Protein AF-A0A1M6PQD7-F1 (afdb_monomer)

Radius of gyration: 26.16 Å; Cα contacts (8 Å, |Δi|>4): 372; chains: 1; bounding box: 40×89×52 Å

Nearest PDB structures (foldseek):
  1b20-assembly2_B  TM=8.772E-01  e=9.515E-10  Bacillus amyloliquefaciens
  1b21-assembly2_B  TM=8.631E-01  e=1.130E-09  Bacillus amyloliquefaciens
  1gou-assembly2_B  TM=8.339E-01  e=1.197E-09  Bacillus intermedius
  1brg-assembly3_C  TM=8.686E-01  e=1.896E-09  Bacillus amyloliquefaciens
  2c4b-assembly2_B  TM=8.550E-01  e=4.238E-09  Bacillus amyloliquefaciens

pLDDT: mean 80.53, std 20.72, range [29.92, 98.5]

Solvent-accessible surface area (backbone atoms only — not comparable to full-atom values): 15024 Å² total; per-residue (Å²): 117,77,46,71,20,37,26,74,40,58,39,77,86,78,41,33,34,33,29,37,38,97,89,44,68,29,42,36,44,53,80,22,41,52,57,48,71,63,83,79,48,64,71,40,47,32,41,35,59,41,70,44,84,50,100,91,44,38,32,46,59,32,36,40,53,63,99,52,60,66,52,82,73,80,77,76,80,78,85,79,93,78,78,92,76,90,75,84,75,81,81,77,70,80,81,60,58,64,60,53,52,51,52,52,51,51,50,55,53,52,51,49,60,52,49,71,71,65,70,63,76,75,75,60,83,80,75,78,83,85,83,73,94,65,75,77,84,78,74,44,44,62,68,60,40,51,50,44,30,48,78,66,75,47,79,62,90,52,49,34,32,67,65,57,50,42,54,50,45,26,70,74,67,74,44,86,78,85,72,86,75,45,24,47,46,87,74,72,67,30,43,49,22,72,43,79,42,82,62,86,84,58,86,58,81,96,74,75,32,26,30,31,53,21,60,69,52,80,63,24,54,64,38,29,31,39,40,33,41,76,91,55,45,36,28,37,18,70,66,62,76,75,52,75,45,78,61,85,133

Organism: NCBI:txid28122

Mean predicted aligned error: 18.39 Å

Sequence (249 aa):
MTTKASVIQWNSEKAYGFVSADGIRYFLHVSALGPISRSPHTGDSVIIYSVKKTEKGFRVEKGLLEGVPLIPQKKNLQSQKSVNIHSYRPKKSFRNFMFTLCMILAVIFGIKNIIDNIGVSFSSGFSKYTANTSKAQQYTSKDEVAKFICDHGYLPPNYVSKEEGKQLYESKTGKSFRKWNFNPLTTLGVMIGGDSFSNREGLLPQDYYQEADVDYFGENRGTKRLVYSSNCNIYYTSDHYKSFTRLSF

InterPro domains:
  IPR000026 Guanine-specific ribonuclease N1-like [PF00545] (150-247)
  IPR001887 Barnase [PR00117] (142-159)
  IPR001887 Barnase [PR00117] (206-225)
  IPR001887 Barnase [PR00117] (228-246)
  IPR012340 Nucleic acid-binding, OB-fold [G3DSA:2.40.50.140] (4-63)
  IPR016191 Ribonuclease/ribotoxin [SSF53933] (141-247)

Secondary structure (DSSP, 8-state):
--EEEEEEEEETTTTEEEEEETTEEEEEEGGGG-SBSS---TT-EEEEEEEEEETTEEEEEEEEETT-PBP----------------------GGGHHHHHHHHHHHHHHHHHHHHHHT-----TT-SSSS--S------SHHHHHHHHHHHSS--TTEE-HHHHHHHHHHHHSS------S-HHHHHS-EEEEEEE--TT--S-SS-EEEEE-S--TTS--S-EEEE-STT-EEEESSSSS--EE---

Foldseek 3Di:
DKFKWFFQFDDPQQQWGWTDGPNFIETEHNVQAAQWPDGDDGGWIKTADDWDQDPVGIYGNHIHTPPTDHDDDPPPPDDDDDDDDDDDDDDDDPVPPVVVVVVVVVVVVVVVVVCVPVVPPPPPPVPPPPPDPPPPPDAFAPVSQLVVCQVPVDGDPQEDEPVVLQVQQCVQPVDHDDDFQFDSCVRRVGWYWDQWDPCPVVQDPDDTWIKTQHDDDDGGSTQWMWIDDPNSFIWIDSHNPPHIDTDDD

Structure (mmCIF, N/CA/C/O backbone):
data_AF-A0A1M6PQD7-F1
#
_entry.id   AF-A0A1M6PQD7-F1
#
loop_
_atom_site.group_PDB
_atom_site.id
_atom_site.type_symbol
_atom_site.label_atom_id
_atom_site.label_alt_id
_atom_site.label_comp_id
_atom_site.label_asym_id
_atom_site.label_entity_id
_atom_site.label_seq_id
_atom_site.pdbx_PDB_ins_code
_atom_site.Cartn_x
_atom_site.Cartn_y
_atom_site.Cartn_z
_atom_site.occupancy
_atom_site.B_iso_or_equiv
_atom_site.auth_seq_id
_atom_site.auth_comp_id
_atom_site.auth_asym_id
_atom_site.auth_atom_id
_atom_site.pdbx_PDB_model_num
ATOM 1 N N . MET A 1 1 ? 7.355 35.360 2.611 1.00 61.16 1 MET A N 1
ATOM 2 C CA . MET A 1 1 ? 6.147 35.958 2.006 1.00 61.16 1 MET A CA 1
ATOM 3 C C . MET A 1 1 ? 5.081 34.883 1.977 1.00 61.16 1 MET A C 1
ATOM 5 O O . MET A 1 1 ? 5.408 33.759 1.619 1.00 61.16 1 MET A O 1
ATOM 9 N N . THR A 1 2 ? 3.870 35.194 2.429 1.00 81.75 2 THR A N 1
ATOM 10 C CA . THR A 1 2 ? 2.722 34.285 2.349 1.00 81.75 2 THR A CA 1
ATOM 11 C C . THR A 1 2 ? 1.982 34.512 1.046 1.00 81.75 2 THR A C 1
ATOM 13 O O . THR A 1 2 ? 1.564 35.635 0.780 1.00 81.75 2 THR A O 1
ATOM 16 N N . THR A 1 3 ? 1.808 33.456 0.261 1.00 91.12 3 THR A N 1
ATOM 17 C CA . THR A 1 3 ? 1.133 33.521 -1.040 1.00 91.12 3 THR A CA 1
ATOM 18 C C . THR A 1 3 ? -0.136 32.687 -0.985 1.00 91.12 3 THR A C 1
ATOM 20 O O . THR A 1 3 ? -0.093 31.527 -0.572 1.00 91.12 3 THR A O 1
ATOM 23 N N . LYS A 1 4 ? -1.267 33.263 -1.396 1.00 93.88 4 LYS A N 1
ATOM 24 C CA . LYS A 1 4 ? -2.531 32.535 -1.523 1.00 93.88 4 LYS A CA 1
ATOM 25 C C . LYS A 1 4 ? -2.599 31.899 -2.907 1.00 93.88 4 LYS A C 1
ATOM 27 O O . LYS A 1 4 ? -2.527 32.597 -3.910 1.00 93.88 4 LYS A O 1
ATOM 32 N N . ALA A 1 5 ? -2.716 30.579 -2.950 1.00 94.06 5 ALA A N 1
ATOM 33 C CA . ALA A 1 5 ? -2.744 29.793 -4.175 1.00 94.06 5 ALA A CA 1
ATOM 34 C C . ALA A 1 5 ? -4.020 28.953 -4.247 1.00 94.06 5 ALA A C 1
ATOM 36 O O . ALA A 1 5 ? -4.500 28.464 -3.228 1.00 94.06 5 ALA A O 1
ATOM 37 N N . SER A 1 6 ? -4.547 28.747 -5.450 1.00 94.50 6 SER A N 1
ATOM 38 C CA . SER A 1 6 ? -5.709 27.879 -5.675 1.00 94.50 6 SER A CA 1
ATOM 39 C C . SER A 1 6 ? -5.260 26.493 -6.124 1.00 94.50 6 SER A C 1
ATOM 41 O O . SER A 1 6 ? -4.364 26.377 -6.964 1.00 94.50 6 SER A O 1
ATOM 43 N N . VAL A 1 7 ? -5.872 25.433 -5.597 1.00 95.12 7 VAL A N 1
ATOM 44 C CA . VAL A 1 7 ? -5.645 24.056 -6.054 1.00 95.12 7 VAL A CA 1
ATOM 45 C C . VAL A 1 7 ? -6.224 23.901 -7.455 1.00 95.12 7 VAL A C 1
ATOM 47 O O . VAL A 1 7 ? -7.432 23.967 -7.648 1.00 95.12 7 VAL A O 1
ATOM 50 N N . ILE A 1 8 ? -5.357 23.678 -8.440 1.00 92.44 8 ILE A N 1
ATOM 51 C CA . ILE A 1 8 ? -5.753 23.511 -9.848 1.00 92.44 8 ILE A CA 1
ATOM 52 C C . ILE A 1 8 ? -5.925 22.040 -10.229 1.00 92.44 8 ILE A C 1
ATOM 54 O O . ILE A 1 8 ? -6.642 21.709 -11.166 1.00 92.44 8 ILE A O 1
ATOM 58 N N . GLN A 1 9 ? -5.250 21.145 -9.512 1.00 90.88 9 GLN A N 1
ATOM 59 C CA . GLN A 1 9 ? -5.316 19.711 -9.739 1.00 90.88 9 GLN A CA 1
ATOM 60 C C . GLN A 1 9 ? -4.967 19.005 -8.440 1.00 90.88 9 GLN A C 1
ATOM 62 O O . GLN A 1 9 ? -3.954 19.331 -7.821 1.00 90.88 9 GLN A O 1
ATOM 67 N N . TRP A 1 10 ? -5.748 17.999 -8.065 1.00 94.44 10 TRP A N 1
ATOM 68 C CA . TRP A 1 10 ? -5.446 17.153 -6.921 1.00 94.44 10 TRP A CA 1
ATOM 69 C C . TRP A 1 10 ? -5.575 15.677 -7.279 1.00 94.44 10 TRP A C 1
ATOM 71 O O . TRP A 1 10 ? -6.512 15.270 -7.961 1.00 94.44 10 TRP A O 1
ATOM 81 N N . ASN A 1 11 ? -4.620 14.874 -6.820 1.00 86.94 11 ASN A N 1
ATOM 82 C CA . ASN A 1 11 ? -4.684 13.424 -6.860 1.00 86.94 11 ASN A CA 1
ATOM 83 C C . ASN A 1 11 ? -4.813 12.910 -5.421 1.00 86.94 11 ASN A C 1
ATOM 85 O O . ASN A 1 11 ? -3.829 12.857 -4.677 1.00 86.94 11 ASN A O 1
ATOM 89 N N . SER A 1 12 ? -6.034 12.524 -5.043 1.00 82.50 12 SER A N 1
ATOM 90 C CA . SER A 1 12 ? -6.343 12.024 -3.699 1.00 82.50 12 SER A CA 1
ATOM 91 C C . SER A 1 12 ? -5.635 10.710 -3.375 1.00 82.50 12 SER A C 1
ATOM 93 O O . SER A 1 12 ? -5.258 10.502 -2.228 1.00 82.50 12 SER A O 1
ATOM 95 N N . GLU A 1 13 ? -5.384 9.858 -4.372 1.00 75.25 13 GLU A N 1
ATOM 96 C CA . GLU A 1 13 ? -4.707 8.568 -4.178 1.00 75.25 13 GLU A CA 1
ATOM 97 C C . GLU A 1 13 ? -3.222 8.740 -3.849 1.00 75.25 13 GLU A C 1
ATOM 99 O O . GLU A 1 13 ? -2.677 8.065 -2.980 1.00 75.25 13 GLU A O 1
ATOM 104 N N . LYS A 1 14 ? -2.551 9.670 -4.536 1.00 80.62 14 LYS A N 1
ATOM 105 C CA . LYS A 1 14 ? -1.121 9.953 -4.343 1.00 80.62 14 LYS A CA 1
ATOM 106 C C . LYS A 1 14 ? -0.862 11.077 -3.340 1.00 80.62 14 LYS A C 1
ATOM 108 O O . LYS A 1 14 ? 0.294 11.421 -3.099 1.00 80.62 14 LYS A O 1
ATOM 113 N N . ALA A 1 15 ? -1.925 11.650 -2.779 1.00 90.19 15 ALA A N 1
ATOM 114 C CA . ALA A 1 15 ? -1.901 12.729 -1.802 1.00 90.19 15 ALA A CA 1
ATOM 115 C C . ALA A 1 15 ? -1.020 13.924 -2.218 1.00 90.19 15 ALA A C 1
ATOM 117 O O . ALA A 1 15 ? -0.314 14.527 -1.402 1.00 90.19 15 ALA A O 1
ATOM 118 N N . TYR A 1 16 ? -1.049 14.262 -3.507 1.00 94.81 16 TYR A N 1
ATOM 119 C CA . TYR A 1 16 ? -0.395 15.449 -4.035 1.00 94.81 16 TYR A CA 1
ATOM 120 C C . TYR A 1 16 ? -1.223 16.083 -5.141 1.00 94.81 16 TYR A C 1
ATOM 122 O O . TYR A 1 16 ? -2.067 15.454 -5.775 1.00 94.81 16 TYR A O 1
ATOM 130 N N . GLY A 1 17 ? -0.911 17.333 -5.422 1.00 94.19 17 GLY A N 1
ATOM 131 C CA . GLY A 1 17 ? -1.505 18.091 -6.493 1.00 94.19 17 GLY A CA 1
ATOM 132 C C . GLY A 1 17 ? -0.642 19.273 -6.877 1.00 94.19 17 GLY A C 1
ATOM 133 O O . GLY A 1 17 ? 0.547 19.357 -6.554 1.00 94.19 17 GLY A O 1
ATOM 134 N N . PHE A 1 18 ? -1.274 20.197 -7.577 1.00 96.00 18 PHE A N 1
ATOM 135 C CA . PHE A 1 18 ? -0.672 21.447 -7.979 1.00 96.00 18 PHE A CA 1
ATOM 136 C C . PHE A 1 18 ? -1.556 22.596 -7.534 1.00 96.00 18 PHE A C 1
ATOM 138 O O . PHE A 1 18 ? -2.780 22.541 -7.663 1.00 96.00 18 PHE A O 1
ATOM 145 N N . VAL A 1 19 ? -0.907 23.638 -7.033 1.00 96.44 19 VAL A N 1
ATOM 146 C CA . VAL A 1 19 ? -1.542 24.916 -6.725 1.00 96.44 19 VAL A CA 1
ATOM 147 C C . VAL A 1 19 ? -0.955 25.995 -7.620 1.00 96.44 19 VAL A C 1
ATOM 149 O O . VAL A 1 19 ? 0.206 25.901 -8.021 1.00 96.44 19 VAL A O 1
ATOM 152 N N . SER A 1 20 ? -1.758 26.997 -7.954 1.00 94.06 20 SER A N 1
ATOM 153 C CA . SER A 1 20 ? -1.352 28.124 -8.788 1.00 94.06 20 SER A CA 1
ATOM 154 C C . SER A 1 20 ? -1.586 29.437 -8.055 1.00 94.06 20 SER A C 1
ATOM 156 O O . SER A 1 20 ? -2.661 29.639 -7.486 1.00 94.06 20 SER A O 1
ATOM 158 N N . ALA A 1 21 ? -0.593 30.319 -8.087 1.00 93.25 21 ALA A N 1
ATOM 159 C CA . ALA A 1 21 ? -0.698 31.710 -7.655 1.00 93.25 21 ALA A CA 1
ATOM 160 C C . ALA A 1 21 ? 0.076 32.581 -8.641 1.00 93.25 21 ALA A C 1
ATOM 162 O O . ALA A 1 21 ? 1.193 32.223 -9.011 1.00 93.25 21 ALA A O 1
ATOM 163 N N . ASP A 1 22 ? -0.527 33.680 -9.092 1.00 89.81 22 ASP A N 1
ATOM 164 C CA . ASP A 1 22 ? 0.104 34.655 -9.996 1.00 89.81 22 ASP A CA 1
ATOM 165 C C . ASP A 1 22 ? 0.715 34.021 -11.265 1.00 89.81 22 ASP A C 1
ATOM 167 O O . ASP A 1 22 ? 1.782 34.403 -11.737 1.00 89.81 22 ASP A O 1
ATOM 171 N N . GLY A 1 23 ? 0.059 32.983 -11.798 1.00 84.25 23 GLY A N 1
ATOM 172 C CA . GLY A 1 23 ? 0.528 32.222 -12.964 1.00 84.25 23 GLY A CA 1
ATOM 173 C C . GLY A 1 23 ? 1.669 31.233 -12.683 1.00 84.25 23 GLY A C 1
ATOM 174 O O . GLY A 1 23 ? 2.056 30.476 -13.574 1.00 84.25 23 GLY A O 1
ATOM 175 N N . ILE A 1 24 ? 2.189 31.179 -11.454 1.00 90.06 24 ILE A N 1
ATOM 176 C CA . ILE A 1 24 ? 3.230 30.237 -11.040 1.00 90.06 24 ILE A CA 1
ATOM 177 C C . ILE A 1 24 ? 2.589 28.962 -10.497 1.00 90.06 24 ILE A C 1
ATOM 179 O O . ILE A 1 24 ? 1.777 28.982 -9.570 1.00 90.06 24 ILE A O 1
ATOM 183 N N . ARG A 1 25 ? 3.011 27.822 -11.053 1.00 92.69 25 ARG A N 1
ATOM 184 C CA . ARG A 1 25 ? 2.586 26.487 -10.626 1.00 92.69 25 ARG A CA 1
ATOM 185 C C . ARG A 1 25 ? 3.529 25.932 -9.560 1.00 92.69 25 ARG A C 1
ATOM 187 O O . ARG A 1 25 ? 4.731 25.792 -9.789 1.00 92.69 25 ARG A O 1
ATOM 194 N N . TYR A 1 26 ? 2.961 25.521 -8.433 1.00 95.06 26 TYR A N 1
ATOM 195 C CA . TYR A 1 26 ? 3.672 24.887 -7.329 1.00 95.06 26 TYR A CA 1
ATOM 196 C C . TYR A 1 26 ? 3.213 23.443 -7.159 1.00 95.06 26 TYR A C 1
ATOM 198 O O . TYR A 1 26 ? 2.020 23.139 -7.191 1.00 95.06 26 TYR A O 1
ATOM 206 N N . PHE A 1 27 ? 4.164 22.544 -6.933 1.00 95.94 27 PHE A N 1
ATOM 207 C CA . PHE A 1 27 ? 3.878 21.186 -6.495 1.00 95.94 27 PHE A CA 1
ATOM 208 C C . PHE A 1 27 ? 3.519 21.186 -5.006 1.00 95.94 27 PHE A C 1
ATOM 210 O O . PHE A 1 27 ? 4.293 21.675 -4.179 1.00 95.94 27 PHE A O 1
ATOM 217 N N . LEU A 1 28 ? 2.381 20.591 -4.659 1.00 95.50 28 LEU A N 1
ATOM 218 C CA . LEU A 1 28 ? 1.890 20.490 -3.290 1.00 95.50 28 LEU A CA 1
ATOM 219 C C . LEU A 1 28 ? 1.684 19.023 -2.916 1.00 95.50 28 LEU A C 1
ATOM 221 O O . LEU A 1 28 ? 0.896 18.329 -3.543 1.00 95.50 28 LEU A O 1
ATOM 225 N N . HIS A 1 29 ? 2.355 18.557 -1.866 1.00 96.00 29 HIS A N 1
ATOM 226 C CA . HIS A 1 29 ? 2.071 17.262 -1.243 1.00 96.00 29 HIS A CA 1
ATOM 227 C C . HIS A 1 29 ? 1.289 17.486 0.054 1.00 96.00 29 HIS A C 1
ATOM 229 O O . HIS A 1 29 ? 1.550 18.464 0.754 1.00 96.00 29 HIS A O 1
ATOM 235 N N . VAL A 1 30 ? 0.383 16.572 0.415 1.00 90.88 30 VAL A N 1
ATOM 236 C CA . VAL A 1 30 ? -0.506 16.714 1.585 1.00 90.88 30 VAL A CA 1
ATOM 237 C C . VAL A 1 30 ? 0.264 16.967 2.883 1.00 90.88 30 VAL A C 1
ATOM 239 O O . VAL A 1 30 ? -0.176 17.722 3.739 1.00 90.88 30 VAL A O 1
ATOM 242 N N . SER A 1 31 ? 1.467 16.398 3.003 1.00 89.62 31 SER A N 1
ATOM 243 C CA . SER A 1 31 ? 2.321 16.555 4.186 1.00 89.62 31 SER A CA 1
ATOM 244 C C . SER A 1 31 ? 2.749 18.000 4.452 1.00 89.62 31 SER A C 1
ATOM 246 O O . SER A 1 31 ? 3.104 18.317 5.581 1.00 89.62 31 SER A O 1
ATOM 248 N N . ALA A 1 32 ? 2.733 18.869 3.436 1.00 91.50 32 ALA A N 1
ATOM 249 C CA . ALA A 1 32 ? 3.068 20.282 3.597 1.00 91.50 32 ALA A CA 1
ATOM 250 C C . ALA A 1 32 ? 1.970 21.069 4.335 1.00 91.50 32 ALA A C 1
ATOM 252 O O . ALA A 1 32 ? 2.238 22.164 4.817 1.00 91.50 32 ALA A O 1
ATOM 253 N N . LEU A 1 33 ? 0.752 20.522 4.429 1.00 89.62 33 LEU A N 1
ATOM 254 C CA . LEU A 1 33 ? -0.423 21.183 5.009 1.00 89.62 33 LEU A CA 1
ATOM 255 C C . LEU A 1 33 ? -0.659 20.827 6.486 1.00 89.62 33 LEU A C 1
ATOM 257 O O . LEU A 1 33 ? -1.588 21.334 7.108 1.00 89.62 33 LEU A O 1
ATOM 261 N N . GLY A 1 34 ? 0.170 19.947 7.054 1.00 84.44 34 GLY A N 1
ATOM 262 C CA . GLY A 1 34 ? -0.064 19.390 8.383 1.00 84.44 34 GLY A CA 1
ATOM 263 C C . GLY A 1 34 ? -1.214 18.368 8.409 1.00 84.44 34 GLY A C 1
ATOM 264 O O . GLY A 1 34 ? -1.628 17.861 7.365 1.00 84.44 34 GLY A O 1
ATOM 265 N N . PRO A 1 35 ? -1.704 17.997 9.605 1.00 82.62 35 PRO A N 1
ATOM 266 C CA . PRO A 1 35 ? -2.736 16.977 9.779 1.00 82.62 35 PRO A CA 1
ATOM 267 C C . PRO A 1 35 ? -4.123 17.557 9.475 1.00 82.62 35 PRO A C 1
ATOM 269 O O . PRO A 1 35 ? -4.903 17.817 10.376 1.00 82.62 35 PRO A O 1
ATOM 272 N N . ILE A 1 36 ? -4.431 17.818 8.214 1.00 84.56 36 ILE A N 1
ATOM 273 C CA . ILE A 1 36 ? -5.745 18.321 7.796 1.00 84.56 36 ILE A CA 1
ATOM 274 C C . ILE A 1 36 ? -6.825 17.230 7.898 1.00 84.56 36 ILE A C 1
ATOM 276 O O . ILE A 1 36 ? -6.568 16.063 7.614 1.00 84.56 36 ILE A O 1
ATOM 280 N N . SER A 1 37 ? -8.040 17.614 8.297 1.00 76.31 37 SER A N 1
ATOM 281 C CA . SER A 1 37 ? -9.197 16.712 8.475 1.00 76.31 37 SER A CA 1
ATOM 282 C C . SER A 1 37 ? -9.731 16.084 7.188 1.00 76.31 37 SER A C 1
ATOM 284 O O . SER A 1 37 ? -10.406 15.060 7.242 1.00 76.31 37 SER A O 1
ATOM 286 N N . ARG A 1 38 ? -9.419 16.667 6.028 1.00 87.38 38 ARG A N 1
ATOM 287 C CA . ARG A 1 38 ? -9.747 16.116 4.709 1.00 87.38 38 ARG A CA 1
ATOM 288 C C . ARG A 1 38 ? -8.650 16.412 3.700 1.00 87.38 38 ARG A C 1
ATOM 290 O O . ARG A 1 38 ? -7.869 17.343 3.882 1.00 87.38 38 ARG A O 1
ATOM 297 N N . SER A 1 39 ? -8.644 15.665 2.600 1.00 86.62 39 SER A N 1
ATOM 298 C CA . SER A 1 39 ? -7.775 15.967 1.461 1.00 86.62 39 SER A CA 1
ATOM 299 C C . SER A 1 39 ? -8.224 17.249 0.732 1.00 86.62 39 SER A C 1
ATOM 301 O O . SER A 1 39 ? -9.423 17.559 0.732 1.00 86.62 39 SER A O 1
ATOM 303 N N . PRO A 1 40 ? -7.290 17.994 0.111 1.00 93.44 40 PRO A N 1
ATOM 304 C CA . PRO A 1 40 ? -7.608 19.074 -0.818 1.00 93.44 40 PRO A CA 1
ATOM 305 C C . PRO A 1 40 ? -8.418 18.590 -2.026 1.00 93.44 40 PRO A C 1
ATOM 307 O O . PRO A 1 40 ? -8.299 17.441 -2.442 1.00 93.44 40 PRO A O 1
ATOM 310 N N . HIS A 1 41 ? -9.187 19.488 -2.626 1.00 90.50 41 HIS A N 1
ATOM 311 C CA . HIS A 1 41 ? -9.866 19.306 -3.905 1.00 90.50 41 HIS A CA 1
ATOM 312 C C . HIS A 1 41 ? -9.564 20.492 -4.820 1.00 90.50 41 HIS A C 1
ATOM 314 O O . HIS A 1 41 ? -9.160 21.561 -4.361 1.00 90.50 41 HIS A O 1
ATOM 320 N N . THR A 1 42 ? -9.749 20.309 -6.127 1.00 89.38 42 THR A N 1
ATOM 321 C CA . THR A 1 42 ? -9.642 21.411 -7.090 1.00 89.38 42 THR A CA 1
ATOM 322 C C . THR A 1 42 ? -10.585 22.549 -6.691 1.00 89.38 42 THR A C 1
ATOM 324 O O . THR A 1 42 ? -11.757 22.310 -6.415 1.00 89.38 42 THR A O 1
ATOM 327 N N . GLY A 1 43 ? -10.063 23.774 -6.648 1.00 87.50 43 GLY A N 1
ATOM 328 C CA . GLY A 1 43 ? -10.767 24.974 -6.190 1.00 87.50 43 GLY A CA 1
ATOM 329 C C . GLY A 1 43 ? -10.470 25.381 -4.743 1.00 87.50 43 GLY A C 1
ATOM 330 O O . GLY A 1 43 ? -10.704 26.535 -4.394 1.00 87.50 43 GLY A O 1
ATOM 331 N N . ASP A 1 44 ? -9.907 24.499 -3.909 1.00 92.00 44 ASP A N 1
ATOM 332 C CA . ASP A 1 44 ? -9.527 24.872 -2.541 1.00 92.00 44 ASP A CA 1
ATOM 333 C C . ASP A 1 44 ? -8.432 25.957 -2.532 1.00 92.00 44 ASP A C 1
ATOM 335 O O . ASP A 1 44 ? -7.545 25.988 -3.390 1.00 92.00 44 ASP A O 1
ATOM 339 N N . SER A 1 45 ? -8.453 26.819 -1.513 1.00 94.56 45 SER A N 1
ATOM 340 C CA . SER A 1 45 ? -7.419 27.834 -1.281 1.00 94.56 45 SER A CA 1
ATOM 341 C C . SER A 1 45 ? -6.347 27.337 -0.309 1.00 94.56 45 SER A C 1
ATOM 343 O O . SER A 1 45 ? -6.646 26.837 0.775 1.00 94.56 45 SER A O 1
ATOM 345 N N . VAL A 1 46 ? -5.080 27.510 -0.680 1.00 94.94 46 VAL A N 1
ATOM 346 C CA . VAL A 1 46 ? -3.906 27.152 0.122 1.00 94.94 46 VAL A CA 1
ATOM 347 C C . VAL A 1 46 ? -3.065 28.395 0.385 1.00 94.94 46 VAL A C 1
ATOM 349 O O . VAL A 1 46 ? -2.628 29.070 -0.545 1.00 94.94 46 VAL A O 1
ATOM 352 N N . ILE A 1 47 ? -2.779 28.667 1.655 1.00 94.31 47 ILE A N 1
ATOM 353 C CA . ILE A 1 47 ? -1.805 29.677 2.067 1.00 94.31 47 ILE A CA 1
ATOM 354 C C . ILE A 1 47 ? -0.430 29.024 2.120 1.00 94.31 47 ILE A C 1
ATOM 356 O O . ILE A 1 47 ? -0.177 28.149 2.943 1.00 94.31 47 ILE A O 1
ATOM 360 N N . ILE A 1 48 ? 0.467 29.435 1.231 1.00 93.88 48 ILE A N 1
ATOM 361 C CA . ILE A 1 48 ? 1.841 28.944 1.150 1.00 93.88 48 ILE A CA 1
ATOM 362 C C . ILE A 1 48 ? 2.716 29.779 2.086 1.00 93.88 48 ILE A C 1
ATOM 364 O O . ILE A 1 48 ? 2.794 30.996 1.934 1.00 93.88 48 ILE A O 1
ATOM 368 N N . TYR A 1 49 ? 3.404 29.128 3.026 1.00 91.44 49 TYR A N 1
ATOM 369 C CA . TYR A 1 49 ? 4.348 29.776 3.946 1.00 91.44 49 TYR A CA 1
ATOM 370 C C . TYR A 1 49 ? 5.793 29.683 3.462 1.00 91.44 49 TYR A C 1
ATOM 372 O O . TYR A 1 49 ? 6.561 30.632 3.616 1.00 91.44 49 TYR A O 1
ATOM 380 N N . SER A 1 50 ? 6.173 28.535 2.900 1.00 91.75 50 SER A N 1
ATOM 381 C CA . SER A 1 50 ? 7.519 28.315 2.378 1.00 91.75 50 SER A CA 1
ATOM 382 C C . SER A 1 50 ? 7.518 27.395 1.164 1.00 91.75 50 SER A C 1
ATOM 384 O O . SER A 1 50 ? 6.714 26.462 1.042 1.00 91.75 50 SER A O 1
ATOM 386 N N . VAL A 1 51 ? 8.458 27.668 0.261 1.00 93.69 51 VAL A N 1
ATOM 387 C CA . VAL A 1 51 ? 8.672 26.913 -0.971 1.00 93.69 51 VAL A CA 1
ATOM 388 C C . VAL A 1 51 ? 10.145 26.576 -1.132 1.00 93.69 51 VAL A C 1
ATOM 390 O O . VAL A 1 51 ? 11.020 27.361 -0.774 1.00 93.69 51 VAL A O 1
ATOM 393 N N . LYS A 1 52 ? 10.408 25.429 -1.748 1.00 92.50 52 LYS A N 1
ATOM 394 C CA . LYS A 1 52 ? 11.731 24.975 -2.156 1.00 92.50 52 LYS A CA 1
ATOM 395 C C . LYS A 1 52 ? 11.810 24.900 -3.672 1.00 92.50 52 LYS A C 1
ATOM 397 O O . LYS A 1 52 ? 10.930 24.329 -4.320 1.00 92.50 52 LYS A O 1
ATOM 402 N N . LYS A 1 53 ? 12.884 25.443 -4.244 1.00 91.62 53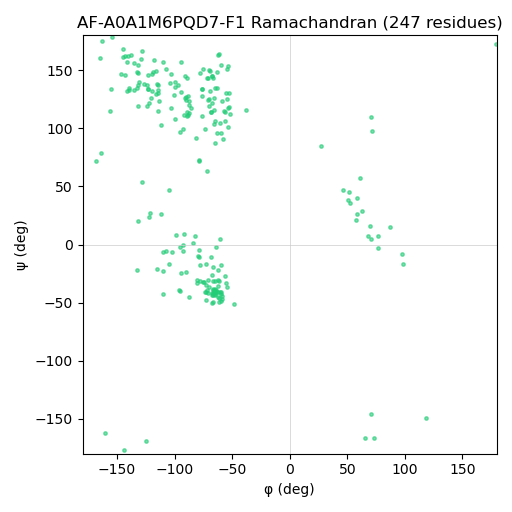 LYS A N 1
ATOM 403 C CA . LYS A 1 53 ? 13.189 25.287 -5.670 1.00 91.62 53 LYS A CA 1
ATOM 404 C C . LYS A 1 53 ? 13.745 23.884 -5.922 1.00 91.62 53 LYS A C 1
ATOM 406 O O . LYS A 1 53 ? 14.594 23.395 -5.182 1.00 91.62 53 LYS A O 1
ATOM 411 N N . THR A 1 54 ? 13.240 23.234 -6.957 1.00 87.12 54 THR A N 1
ATOM 412 C CA . THR A 1 54 ? 13.655 21.910 -7.431 1.00 87.12 54 THR A CA 1
ATOM 413 C C . THR A 1 54 ? 13.963 21.990 -8.923 1.00 87.12 54 THR A C 1
ATOM 415 O O . THR A 1 54 ? 13.570 22.950 -9.585 1.00 87.12 54 THR A O 1
ATOM 418 N N . GLU A 1 55 ? 14.608 20.964 -9.474 1.00 82.75 55 GLU A N 1
ATOM 419 C CA . GLU A 1 55 ? 14.877 20.861 -10.919 1.00 82.75 55 GLU A CA 1
ATOM 420 C C . GLU A 1 55 ? 13.599 20.939 -11.773 1.00 82.75 55 GLU A C 1
ATOM 422 O O . GLU A 1 55 ? 13.636 21.394 -12.909 1.00 82.75 55 GLU A O 1
ATOM 427 N N . LYS A 1 56 ? 12.449 20.538 -11.211 1.00 78.56 56 LYS A N 1
ATOM 42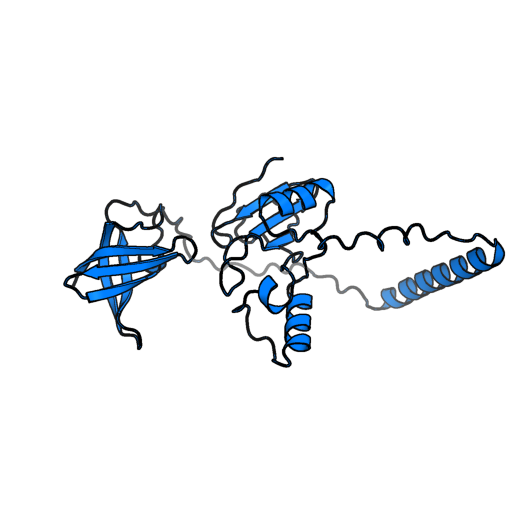8 C CA . LYS A 1 56 ? 11.144 20.499 -11.893 1.00 78.56 56 LYS A CA 1
ATOM 429 C C . LYS A 1 56 ? 10.247 21.709 -11.589 1.00 78.56 56 LYS A C 1
ATOM 431 O O . LYS A 1 56 ? 9.073 21.690 -11.946 1.00 78.56 56 LYS A O 1
ATOM 436 N N . GLY A 1 57 ? 10.762 22.731 -10.897 1.00 89.06 57 GLY A N 1
ATOM 437 C CA . GLY A 1 57 ? 10.006 23.923 -10.488 1.00 89.06 57 GLY A CA 1
ATOM 438 C C . GLY A 1 57 ? 9.933 24.098 -8.970 1.00 89.06 57 GLY A C 1
ATOM 439 O O . GLY A 1 57 ? 10.848 23.709 -8.244 1.00 89.06 57 GLY A O 1
ATOM 440 N N . PHE A 1 58 ? 8.853 24.691 -8.463 1.00 93.00 58 PHE A N 1
ATOM 441 C CA . PHE A 1 58 ? 8.710 25.017 -7.041 1.00 93.00 58 PHE A CA 1
ATOM 442 C C . PHE A 1 58 ? 7.862 23.984 -6.297 1.00 93.00 58 PHE A C 1
ATOM 444 O O . PHE A 1 58 ? 6.797 23.581 -6.762 1.00 93.00 58 PHE A O 1
ATOM 451 N N . ARG A 1 59 ? 8.317 23.578 -5.112 1.00 93.88 59 ARG A N 1
ATOM 452 C CA . ARG A 1 59 ? 7.606 22.674 -4.204 1.00 93.88 59 ARG A CA 1
ATOM 453 C C . ARG A 1 59 ? 7.222 23.410 -2.932 1.00 93.88 59 ARG A C 1
ATOM 455 O O . ARG A 1 59 ? 8.082 24.009 -2.299 1.00 93.88 59 ARG A O 1
ATOM 462 N N . VAL A 1 60 ? 5.962 23.313 -2.527 1.00 93.56 60 VAL A N 1
ATOM 463 C CA . VAL A 1 60 ? 5.508 23.809 -1.224 1.00 93.56 60 VAL A CA 1
ATOM 464 C C . VAL A 1 60 ? 6.087 22.921 -0.124 1.00 93.56 60 VAL A C 1
ATOM 466 O O . VAL A 1 60 ? 5.916 21.700 -0.151 1.00 93.56 60 VAL A O 1
ATOM 469 N N . GLU A 1 61 ? 6.783 23.532 0.832 1.00 91.19 61 GLU A N 1
ATOM 470 C CA . GLU A 1 61 ? 7.305 22.839 2.016 1.00 91.19 61 GLU A CA 1
ATOM 471 C C . GLU A 1 61 ? 6.353 22.962 3.200 1.00 91.19 61 GLU A C 1
ATOM 473 O O . GLU A 1 61 ? 6.138 21.985 3.917 1.00 91.19 61 GLU A O 1
ATOM 478 N N . LYS A 1 62 ? 5.750 24.142 3.373 1.00 92.12 62 LYS A N 1
ATOM 479 C CA . LYS A 1 62 ? 4.782 24.406 4.431 1.00 92.12 62 LYS A CA 1
ATOM 480 C C . LYS A 1 62 ? 3.659 25.292 3.910 1.00 92.12 62 LYS A C 1
ATOM 482 O O . LYS A 1 62 ? 3.913 26.333 3.302 1.00 92.12 62 LYS A O 1
ATOM 487 N N . GLY A 1 63 ? 2.424 24.898 4.182 1.00 92.12 63 GLY A N 1
ATOM 488 C CA . GLY A 1 63 ? 1.225 25.653 3.852 1.00 92.12 63 GLY A CA 1
ATOM 489 C C . GLY A 1 63 ? 0.061 25.325 4.781 1.00 92.12 63 GLY A C 1
ATOM 490 O O . GLY A 1 63 ? 0.184 24.487 5.672 1.00 92.12 63 GLY A O 1
ATOM 491 N N . LEU A 1 64 ? -1.061 26.000 4.571 1.00 92.19 64 LEU A N 1
ATOM 492 C CA . LEU A 1 64 ? -2.326 25.777 5.266 1.00 92.19 64 LEU A CA 1
ATOM 493 C C . LEU A 1 64 ? -3.451 25.718 4.238 1.00 92.19 64 LEU A C 1
ATOM 495 O O . LEU A 1 64 ? -3.515 26.564 3.351 1.00 92.19 64 LEU A O 1
ATOM 499 N N . LEU A 1 65 ? -4.338 24.738 4.375 1.00 92.12 65 LEU A N 1
ATOM 500 C CA . LEU A 1 65 ? -5.564 24.652 3.588 1.00 92.12 65 LEU A CA 1
ATOM 501 C C . LEU A 1 65 ? -6.651 25.489 4.274 1.00 92.12 65 LEU A C 1
ATOM 503 O O . LEU A 1 65 ? -7.002 25.212 5.421 1.00 92.12 65 LEU A O 1
ATOM 507 N N . GLU A 1 66 ? -7.157 26.526 3.610 1.00 89.88 66 GLU A N 1
ATOM 508 C CA . GLU A 1 66 ? -8.201 27.379 4.186 1.00 89.88 66 GLU A CA 1
ATOM 509 C C . GLU A 1 66 ? -9.516 26.612 4.365 1.00 89.88 66 GLU A C 1
ATOM 511 O O . GLU A 1 66 ? -9.887 25.770 3.549 1.00 89.88 66 GLU A O 1
ATOM 516 N N . GLY A 1 67 ? -10.233 26.910 5.452 1.00 78.94 67 GLY A N 1
ATOM 517 C CA . GLY A 1 67 ? -11.542 26.315 5.735 1.00 78.94 67 GLY A CA 1
ATOM 518 C C . GLY A 1 67 ? -11.505 24.834 6.127 1.00 78.94 67 GLY A C 1
ATOM 519 O O . GLY A 1 67 ? -12.563 24.236 6.316 1.00 78.94 67 GLY A O 1
ATOM 520 N N . VAL A 1 68 ? -10.317 24.235 6.276 1.00 83.56 68 VAL A N 1
ATOM 521 C CA . VAL A 1 68 ? -10.165 22.831 6.673 1.00 83.56 68 VAL A CA 1
ATOM 522 C C . VAL A 1 68 ? -9.499 22.735 8.044 1.00 83.56 68 VAL A C 1
ATOM 524 O O . VAL A 1 68 ? -8.330 23.103 8.182 1.00 83.56 68 VAL A O 1
ATOM 527 N N . PRO A 1 69 ? -10.202 22.226 9.074 1.00 76.31 69 PRO A N 1
ATOM 528 C CA . PRO A 1 69 ? -9.639 22.136 10.410 1.00 76.31 69 PRO A CA 1
ATOM 529 C C . PRO A 1 69 ? -8.494 21.124 10.457 1.00 76.31 69 PRO A C 1
ATOM 531 O O . PRO A 1 69 ? -8.529 20.082 9.789 1.00 76.31 69 PRO A O 1
ATOM 534 N N . LEU A 1 70 ? -7.491 21.432 11.279 1.00 78.62 70 LEU A N 1
ATOM 535 C CA . LEU A 1 70 ? -6.427 20.499 11.619 1.00 78.62 70 LEU A CA 1
ATOM 536 C C . LEU A 1 70 ? -6.952 19.478 12.634 1.00 78.62 70 LEU A C 1
ATOM 538 O O . LEU A 1 70 ? -7.581 19.837 13.628 1.00 78.62 70 LEU A O 1
ATOM 542 N N . ILE A 1 71 ? -6.661 18.205 12.397 1.00 74.75 71 ILE A N 1
ATOM 543 C CA . ILE A 1 71 ? -6.858 17.123 13.351 1.00 74.75 71 ILE A CA 1
ATOM 544 C C . ILE A 1 71 ? -5.903 17.373 14.529 1.00 74.75 71 ILE A C 1
ATOM 546 O O . ILE A 1 71 ? -4.692 17.517 14.310 1.00 74.75 71 ILE A O 1
ATOM 550 N N . PRO A 1 72 ? -6.406 17.410 15.776 1.00 65.19 72 PRO A N 1
ATOM 551 C CA . PRO A 1 72 ? -5.563 17.544 16.954 1.00 65.19 72 PRO A CA 1
ATOM 552 C C . PRO A 1 72 ? -4.543 16.404 16.994 1.00 65.19 72 PRO A C 1
ATOM 554 O O . PRO A 1 72 ? -4.902 15.236 17.148 1.00 65.19 72 PRO A O 1
ATOM 557 N N . GLN A 1 73 ? -3.254 16.723 16.872 1.00 53.94 73 GLN A N 1
ATOM 558 C CA . GLN A 1 73 ? -2.227 15.736 17.184 1.00 53.94 73 GLN A CA 1
ATOM 559 C C . GLN A 1 73 ? -2.233 15.529 18.696 1.00 53.94 73 GLN A C 1
ATOM 561 O O . GLN A 1 73 ? -1.989 16.476 19.449 1.00 53.94 73 GLN A O 1
ATOM 566 N N . LYS A 1 74 ? -2.496 14.299 19.155 1.00 46.41 74 LYS A N 1
ATOM 567 C CA . LYS A 1 74 ? -2.185 13.910 20.535 1.00 46.41 74 LYS A CA 1
ATOM 568 C C . LYS A 1 74 ? -0.694 14.174 20.739 1.00 46.41 74 LYS A C 1
ATOM 570 O O . LYS A 1 74 ? 0.145 13.469 20.182 1.00 46.41 74 LYS A O 1
ATOM 575 N N . LYS A 1 75 ? -0.362 15.225 21.494 1.00 38.19 75 LYS A N 1
ATOM 576 C CA . LYS A 1 75 ? 1.008 15.489 21.931 1.00 38.19 75 LYS A CA 1
ATOM 577 C C . LYS A 1 75 ? 1.437 14.291 22.773 1.00 38.19 75 LYS A C 1
ATOM 579 O O . LYS A 1 75 ? 1.006 14.166 23.914 1.00 38.19 75 LYS A O 1
ATOM 584 N N . ASN A 1 76 ? 2.273 13.415 22.226 1.00 36.59 76 ASN A N 1
ATOM 585 C CA . ASN A 1 76 ? 3.104 12.575 23.076 1.00 36.59 76 ASN A CA 1
ATOM 586 C C . ASN A 1 76 ? 4.065 13.526 23.791 1.00 36.59 76 ASN A C 1
ATOM 588 O O . ASN A 1 76 ? 4.986 14.063 23.174 1.00 36.59 76 ASN A O 1
ATOM 592 N N . LEU A 1 77 ? 3.791 13.796 25.070 1.00 37.56 77 LEU A N 1
ATOM 593 C CA . LEU A 1 77 ? 4.757 14.410 25.970 1.00 37.56 77 LEU A CA 1
ATOM 594 C C . LEU A 1 77 ? 6.030 13.559 25.911 1.00 37.56 77 LEU A C 1
ATOM 596 O O . LEU A 1 77 ? 6.013 12.366 26.206 1.00 37.56 77 LEU A O 1
ATOM 600 N N . GLN A 1 78 ? 7.125 14.163 25.463 1.00 42.53 78 GLN A N 1
ATOM 601 C CA . GLN A 1 78 ? 8.420 13.505 25.424 1.00 42.53 78 GLN A CA 1
ATOM 602 C C . GLN A 1 78 ? 8.949 13.228 26.835 1.00 42.53 78 GLN A C 1
ATOM 604 O O . GLN A 1 78 ? 8.870 14.073 27.718 1.00 42.53 78 GLN A O 1
ATOM 609 N N . SER A 1 79 ? 9.647 12.094 26.934 1.00 36.88 79 SER A N 1
ATOM 610 C CA . SER A 1 79 ? 10.784 11.845 27.823 1.00 36.88 79 SER A CA 1
ATOM 611 C C . SER A 1 79 ? 10.507 11.712 29.322 1.00 36.88 79 SER A C 1
ATOM 613 O O . SER A 1 79 ? 10.655 12.670 30.074 1.00 36.88 79 SER A O 1
ATOM 615 N N . GLN A 1 80 ? 10.415 10.459 29.775 1.00 36.38 80 GLN A N 1
ATOM 616 C CA . GLN A 1 80 ? 11.306 9.997 30.842 1.00 36.38 80 GLN A CA 1
ATOM 617 C C . GLN A 1 80 ? 11.929 8.650 30.460 1.00 36.38 80 GLN A C 1
ATOM 619 O O . GLN A 1 80 ? 11.245 7.661 30.214 1.00 36.38 80 GLN A O 1
ATOM 624 N N . LYS A 1 81 ? 13.264 8.646 30.380 1.00 41.41 81 LYS A N 1
ATOM 625 C CA . LYS A 1 81 ? 14.086 7.442 30.485 1.00 41.41 81 LYS A CA 1
ATOM 626 C C . LYS A 1 81 ? 13.803 6.803 31.843 1.00 41.41 81 LYS A C 1
ATOM 628 O O . LYS A 1 81 ? 14.074 7.438 32.858 1.00 41.41 81 LYS A O 1
ATOM 633 N N . SER A 1 82 ? 13.395 5.541 31.870 1.00 31.62 82 SER A N 1
ATOM 634 C CA . SER A 1 82 ? 13.565 4.716 33.064 1.00 31.62 82 SER A CA 1
ATOM 635 C C . SER A 1 82 ? 13.597 3.221 32.737 1.00 31.62 82 SER A C 1
ATOM 637 O O . SER A 1 82 ? 12.624 2.620 32.305 1.00 31.62 82 SER A O 1
ATOM 639 N N . VAL A 1 83 ? 14.783 2.672 33.012 1.00 30.91 83 VAL A N 1
ATOM 640 C CA . VAL A 1 83 ? 15.083 1.327 33.521 1.00 30.91 83 VAL A CA 1
ATOM 641 C C . VAL A 1 83 ? 14.876 0.131 32.580 1.00 30.91 83 VAL A C 1
ATOM 643 O O . VAL A 1 83 ? 13.776 -0.337 32.310 1.00 30.91 83 VAL A O 1
ATOM 646 N N . ASN A 1 84 ? 16.021 -0.434 32.176 1.00 36.75 84 ASN A N 1
ATOM 647 C CA . ASN A 1 84 ? 16.163 -1.806 31.696 1.00 36.75 84 ASN A CA 1
ATOM 648 C C . ASN A 1 84 ? 15.542 -2.784 32.702 1.00 36.75 84 ASN A C 1
ATOM 650 O O . ASN A 1 84 ? 16.108 -3.000 33.772 1.00 36.75 84 ASN A O 1
ATOM 654 N N . ILE A 1 85 ? 14.444 -3.435 32.326 1.00 31.94 85 ILE A N 1
ATOM 655 C CA . ILE A 1 85 ? 14.021 -4.676 32.973 1.00 31.94 85 ILE A CA 1
ATOM 656 C C . ILE A 1 85 ? 14.465 -5.820 32.070 1.00 31.94 85 ILE A C 1
ATOM 658 O O . ILE A 1 85 ? 13.962 -6.035 30.967 1.00 31.94 85 ILE A O 1
ATOM 662 N N . HIS A 1 86 ? 15.480 -6.521 32.562 1.00 37.00 86 HIS A N 1
ATOM 663 C CA . HIS A 1 86 ? 16.024 -7.739 31.998 1.00 37.00 86 HIS A CA 1
ATOM 664 C C . HIS A 1 86 ? 14.935 -8.824 32.035 1.00 37.00 86 HIS A C 1
ATOM 666 O O . HIS A 1 86 ? 14.729 -9.470 33.059 1.00 37.00 86 HIS A O 1
ATOM 672 N N . SER A 1 87 ? 14.208 -9.012 30.932 1.00 32.81 87 SER A N 1
ATOM 673 C CA . SER A 1 87 ? 13.361 -10.192 30.751 1.00 32.81 87 SER A CA 1
ATOM 674 C C . SER A 1 87 ? 14.167 -11.272 30.033 1.00 32.81 87 SER A C 1
ATOM 676 O O . SER A 1 87 ? 14.592 -11.149 28.883 1.00 32.81 87 SER A O 1
ATOM 678 N N . TYR A 1 88 ? 14.444 -12.316 30.801 1.00 29.92 88 TYR A N 1
ATOM 679 C CA . TYR A 1 88 ? 15.213 -13.499 30.454 1.00 29.92 88 TYR A CA 1
ATOM 680 C C . TYR A 1 88 ? 14.673 -14.159 29.169 1.00 29.92 88 TYR A C 1
ATOM 682 O O . TYR A 1 88 ? 13.536 -14.628 29.131 1.00 29.92 88 TYR A O 1
ATOM 690 N N . ARG A 1 89 ? 15.493 -14.239 28.111 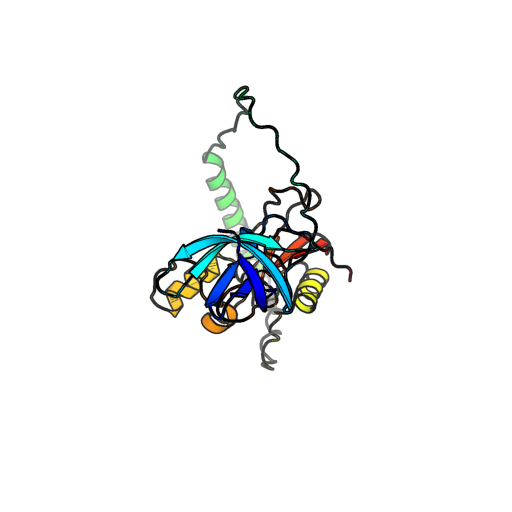1.00 35.34 89 ARG A N 1
ATOM 691 C CA . ARG A 1 89 ? 15.259 -15.138 26.967 1.00 35.34 89 ARG A CA 1
ATOM 692 C C . ARG A 1 89 ? 15.925 -16.482 27.271 1.00 35.34 89 ARG A C 1
ATOM 694 O O . ARG A 1 89 ? 17.157 -16.519 27.308 1.00 35.34 89 ARG A O 1
ATOM 701 N N . PRO A 1 90 ? 15.194 -17.597 27.440 1.00 35.59 90 PRO A N 1
ATOM 702 C CA . PRO A 1 90 ? 15.849 -18.892 27.532 1.00 35.59 90 PRO A CA 1
ATOM 703 C C . PRO A 1 90 ? 16.471 -19.241 26.174 1.00 35.59 90 PRO A C 1
ATOM 705 O O . PRO A 1 90 ? 15.785 -19.317 25.151 1.00 35.59 90 PRO A O 1
ATOM 708 N N . LYS A 1 91 ? 17.788 -19.469 26.161 1.00 35.88 91 LYS A N 1
ATOM 709 C CA . LYS A 1 91 ? 18.479 -20.113 25.039 1.00 35.88 91 LYS A CA 1
ATOM 710 C C . LYS A 1 91 ? 17.956 -21.547 24.932 1.00 35.88 91 LYS A C 1
ATOM 712 O O . LYS A 1 91 ? 18.302 -22.392 25.755 1.00 35.88 91 LYS A O 1
ATOM 717 N N . LYS A 1 92 ? 17.128 -21.840 23.926 1.00 37.53 92 LYS A N 1
ATOM 718 C CA . LYS A 1 92 ? 16.798 -23.229 23.584 1.00 37.53 92 LYS A CA 1
ATOM 719 C C . LYS A 1 92 ? 18.052 -23.897 23.022 1.00 37.53 92 LYS A C 1
ATOM 721 O O . LYS A 1 92 ? 18.567 -23.503 21.981 1.00 37.53 92 LYS A O 1
ATOM 726 N N . SER A 1 93 ? 18.544 -24.882 23.768 1.00 40.25 93 SER A N 1
ATOM 727 C CA . SER A 1 93 ? 19.634 -25.772 23.383 1.00 40.25 93 SER A CA 1
ATOM 728 C C . SER A 1 93 ? 19.327 -26.436 22.037 1.00 40.25 93 SER A C 1
ATOM 730 O O . SER A 1 93 ? 18.292 -27.080 21.866 1.00 40.25 93 SER A O 1
ATOM 732 N N . PHE A 1 94 ? 20.255 -26.292 21.093 1.00 51.06 94 PHE A N 1
ATOM 733 C CA . PHE A 1 94 ? 20.211 -26.831 19.729 1.00 51.06 94 PHE A CA 1
ATOM 734 C C . PHE A 1 94 ? 20.209 -28.378 19.674 1.00 51.06 94 PHE A C 1
ATOM 736 O O . PHE A 1 94 ? 20.086 -28.971 18.608 1.00 51.06 94 PHE A O 1
ATOM 743 N N . ARG A 1 95 ? 20.289 -29.067 20.821 1.00 49.62 95 ARG A N 1
ATOM 744 C CA . ARG A 1 95 ? 20.421 -30.530 20.898 1.00 49.62 95 ARG A CA 1
ATOM 745 C C . ARG A 1 95 ? 19.116 -31.318 20.684 1.00 49.62 95 ARG A C 1
ATOM 747 O O . ARG A 1 95 ? 19.169 -32.539 20.605 1.00 49.62 95 ARG A O 1
ATOM 754 N N . ASN A 1 96 ? 17.965 -30.651 20.540 1.00 45.72 96 ASN A N 1
ATOM 755 C CA . ASN A 1 96 ? 16.660 -31.326 20.408 1.00 45.72 96 ASN A CA 1
ATOM 756 C C . ASN A 1 96 ? 16.045 -31.287 18.995 1.00 45.72 96 ASN A C 1
ATOM 758 O O . ASN A 1 96 ? 15.024 -31.935 18.778 1.00 45.72 96 ASN A O 1
ATOM 762 N N . PHE A 1 97 ? 16.650 -30.578 18.033 1.00 51.75 97 PHE A N 1
ATOM 763 C CA . PHE A 1 97 ? 16.134 -30.500 16.654 1.00 51.75 97 PHE A CA 1
ATOM 764 C C . PHE A 1 97 ? 16.512 -31.733 15.811 1.00 51.75 97 PHE A C 1
ATOM 766 O O . PHE A 1 97 ? 15.749 -32.172 14.955 1.00 51.75 97 PHE A O 1
ATOM 773 N N . MET A 1 98 ? 17.659 -32.357 16.103 1.00 53.69 98 MET A N 1
ATOM 774 C CA . MET A 1 98 ? 18.150 -33.517 15.348 1.00 53.69 98 MET A CA 1
ATOM 775 C C . MET A 1 98 ? 17.335 -34.792 15.630 1.00 53.69 98 MET A C 1
ATOM 777 O O . MET A 1 98 ? 17.066 -35.567 14.719 1.00 53.69 98 MET A O 1
ATOM 781 N N . PHE A 1 99 ? 16.855 -34.978 16.865 1.00 56.09 99 PHE A N 1
ATOM 782 C CA . PHE A 1 99 ? 16.032 -36.140 17.230 1.00 56.09 99 PHE A CA 1
ATOM 783 C C . PHE A 1 99 ? 14.586 -36.046 16.722 1.00 56.09 99 PHE A C 1
ATOM 785 O O . PHE A 1 99 ? 13.998 -37.065 16.368 1.00 56.09 99 PHE A O 1
ATOM 792 N N . THR A 1 100 ? 14.017 -34.838 16.630 1.00 64.00 100 THR A N 1
ATOM 793 C CA . THR A 1 100 ? 12.668 -34.636 16.071 1.00 64.00 100 THR A CA 1
ATOM 794 C C . THR A 1 100 ? 12.649 -34.836 14.557 1.00 64.00 100 THR A C 1
ATOM 796 O O . THR A 1 100 ? 11.734 -35.479 14.049 1.00 64.00 100 THR A O 1
ATOM 799 N N . LEU A 1 101 ? 13.685 -34.384 13.842 1.00 69.75 101 LEU A N 1
ATOM 800 C CA . LEU A 1 101 ? 13.816 -34.624 12.403 1.00 69.75 101 LEU A CA 1
ATOM 801 C C . LEU A 1 101 ? 13.984 -36.121 12.080 1.00 69.75 101 LEU A C 1
ATOM 803 O O . LEU A 1 101 ? 13.340 -36.619 11.159 1.00 69.75 101 LEU A O 1
ATOM 807 N N . CYS A 1 102 ? 14.769 -36.862 12.872 1.00 66.81 102 CYS A N 1
ATOM 808 C CA . CYS A 1 102 ? 14.933 -38.309 12.690 1.00 66.81 102 CYS A CA 1
ATOM 809 C C . CYS A 1 102 ? 13.639 -39.099 12.945 1.00 66.81 102 CYS A C 1
ATOM 811 O O . CYS A 1 102 ? 13.339 -40.021 12.190 1.00 66.81 102 CYS A O 1
ATOM 813 N N . MET A 1 103 ? 12.844 -38.726 13.955 1.00 71.56 103 MET A N 1
ATOM 814 C CA . MET A 1 103 ? 11.551 -39.376 14.210 1.00 71.56 103 MET A CA 1
ATOM 815 C C . MET A 1 103 ? 10.536 -39.105 13.092 1.00 71.56 103 MET A C 1
ATOM 817 O O . MET A 1 103 ? 9.828 -40.018 12.677 1.00 71.56 103 MET A O 1
ATOM 821 N N . ILE A 1 104 ? 10.501 -37.884 12.550 1.00 75.00 104 ILE A N 1
ATOM 822 C CA . ILE A 1 104 ? 9.628 -37.539 11.416 1.00 75.00 104 ILE A CA 1
ATOM 823 C C . ILE A 1 104 ? 10.034 -38.322 10.158 1.00 75.00 104 ILE A C 1
ATOM 825 O O . ILE A 1 104 ? 9.174 -38.879 9.479 1.00 75.00 104 ILE A O 1
ATOM 829 N N . LEU A 1 105 ? 11.336 -38.433 9.871 1.00 73.56 105 LEU A N 1
ATOM 830 C CA . LEU A 1 105 ? 11.833 -39.217 8.735 1.00 73.56 105 LEU A CA 1
ATOM 831 C C . LEU A 1 105 ? 11.533 -40.717 8.884 1.00 73.56 105 LEU A C 1
ATOM 833 O O . LEU A 1 105 ? 11.136 -41.348 7.906 1.00 73.56 105 LEU A O 1
ATOM 837 N N . ALA A 1 106 ? 11.646 -41.278 10.093 1.00 71.25 106 ALA A N 1
ATOM 838 C CA . ALA A 1 106 ? 11.301 -42.676 10.366 1.00 71.25 106 ALA A CA 1
ATOM 839 C C . ALA A 1 106 ? 9.799 -42.960 10.177 1.00 71.25 106 ALA A C 1
ATOM 841 O O . ALA A 1 106 ? 9.435 -43.996 9.621 1.00 71.25 106 ALA A O 1
ATOM 842 N N . VAL A 1 107 ? 8.926 -42.020 10.561 1.00 74.88 107 VAL A N 1
ATOM 843 C CA . VAL A 1 107 ? 7.476 -42.118 10.324 1.00 74.88 107 VAL A CA 1
ATOM 844 C C . VAL A 1 107 ? 7.153 -42.039 8.828 1.00 74.88 107 VAL A C 1
ATOM 846 O O . VAL A 1 107 ? 6.379 -42.854 8.335 1.00 74.88 107 VAL A O 1
ATOM 849 N N . ILE A 1 108 ? 7.785 -41.131 8.075 1.00 74.31 108 ILE A N 1
ATOM 850 C CA . ILE A 1 108 ? 7.591 -41.024 6.616 1.00 74.31 108 ILE A CA 1
ATOM 851 C C . ILE A 1 108 ? 8.039 -42.311 5.902 1.00 74.31 108 ILE A C 1
ATOM 853 O O . ILE A 1 108 ? 7.348 -42.789 5.000 1.00 74.31 108 ILE A O 1
ATOM 857 N N . PHE A 1 109 ? 9.164 -42.904 6.318 1.00 67.69 109 PHE A N 1
ATOM 858 C CA . PHE A 1 109 ? 9.662 -44.156 5.739 1.00 67.69 109 PHE A CA 1
ATOM 859 C C . PHE A 1 109 ? 8.784 -45.363 6.115 1.00 67.69 109 PHE A C 1
ATOM 861 O O . PHE A 1 109 ? 8.533 -46.228 5.277 1.00 67.69 109 PHE A O 1
ATOM 868 N N . GLY A 1 110 ? 8.255 -45.392 7.344 1.00 67.06 110 GLY A N 1
ATOM 869 C CA . GLY A 1 110 ? 7.298 -46.405 7.795 1.00 67.06 110 GLY A CA 1
ATOM 870 C 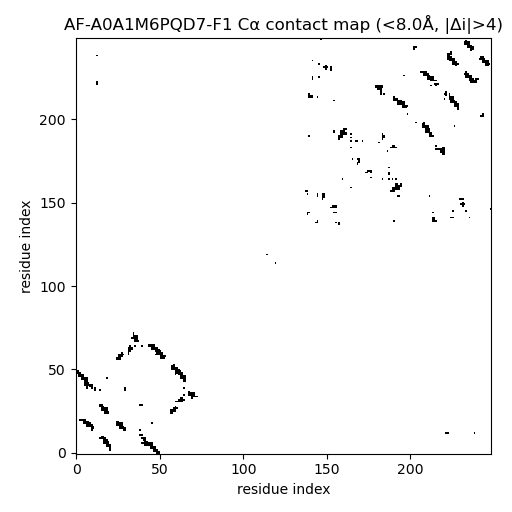C . GLY A 1 110 ? 5.964 -46.346 7.045 1.00 67.06 110 GLY A C 1
ATOM 871 O O . GLY A 1 110 ? 5.446 -47.383 6.640 1.00 67.06 110 GLY A O 1
ATOM 872 N N . ILE A 1 111 ? 5.442 -45.142 6.782 1.00 65.56 111 ILE A N 1
ATOM 873 C CA . ILE A 1 111 ? 4.202 -44.946 6.012 1.00 65.56 111 ILE A CA 1
ATOM 874 C C . ILE A 1 111 ? 4.386 -45.374 4.548 1.00 65.56 111 ILE A C 1
ATOM 876 O O . ILE A 1 111 ? 3.491 -46.008 3.994 1.00 65.56 111 ILE A O 1
ATOM 880 N N . LYS A 1 112 ? 5.548 -45.109 3.929 1.00 64.44 112 LYS A N 1
ATOM 881 C CA . LYS A 1 112 ? 5.850 -45.580 2.563 1.00 64.44 112 LYS A CA 1
ATOM 882 C C . LYS A 1 112 ? 5.802 -47.108 2.442 1.00 64.44 112 LYS A C 1
ATOM 884 O O . LYS A 1 112 ? 5.104 -47.617 1.576 1.00 64.44 112 LYS A O 1
ATOM 889 N N . ASN A 1 113 ? 6.453 -47.827 3.360 1.00 61.91 113 ASN A N 1
ATOM 890 C CA . ASN A 1 113 ? 6.457 -49.297 3.365 1.00 61.91 113 ASN A CA 1
ATOM 891 C C . ASN A 1 113 ? 5.058 -49.910 3.565 1.00 61.91 113 ASN A C 1
ATOM 893 O O . ASN A 1 113 ? 4.785 -50.999 3.066 1.00 61.91 113 ASN A O 1
ATOM 897 N N . ILE A 1 114 ? 4.170 -49.220 4.289 1.00 63.09 114 ILE A N 1
ATOM 898 C CA . ILE A 1 114 ? 2.771 -49.632 4.472 1.00 63.09 114 ILE A CA 1
ATOM 899 C C . ILE A 1 114 ? 1.955 -49.387 3.191 1.00 63.09 114 ILE A C 1
ATOM 901 O O . ILE A 1 114 ? 1.165 -50.245 2.804 1.00 63.09 114 ILE A O 1
ATOM 905 N N . ILE A 1 115 ? 2.158 -48.258 2.502 1.00 61.59 115 ILE A N 1
ATOM 906 C CA . ILE A 1 115 ? 1.464 -47.945 1.239 1.00 61.59 115 ILE A CA 1
ATOM 907 C C . ILE A 1 115 ? 1.872 -48.924 0.127 1.00 61.59 115 ILE A C 1
ATOM 909 O O . ILE A 1 115 ? 0.999 -49.416 -0.590 1.00 61.59 115 ILE A O 1
ATOM 913 N N . ASP A 1 116 ? 3.159 -49.273 0.034 1.00 61.38 116 ASP A N 1
ATOM 914 C CA . ASP A 1 116 ? 3.672 -50.193 -0.990 1.00 61.38 116 ASP A CA 1
ATOM 915 C C . ASP A 1 116 ? 3.158 -51.642 -0.803 1.00 61.38 116 ASP A C 1
ATOM 917 O O . ASP A 1 116 ? 3.030 -52.378 -1.779 1.00 61.38 116 ASP A O 1
ATOM 921 N N . ASN A 1 117 ? 2.800 -52.051 0.425 1.00 56.84 117 ASN A N 1
ATOM 922 C CA . ASN A 1 117 ? 2.315 -53.410 0.732 1.00 56.84 117 ASN A CA 1
ATOM 923 C C . ASN A 1 117 ? 0.789 -53.594 0.622 1.00 56.84 117 ASN A C 1
ATOM 925 O O . ASN A 1 117 ? 0.326 -54.719 0.454 1.00 56.84 117 ASN A O 1
ATOM 929 N N . ILE A 1 118 ? -0.012 -52.528 0.736 1.00 58.53 118 ILE A N 1
ATOM 930 C CA . ILE A 1 118 ? -1.488 -52.644 0.750 1.00 58.53 118 ILE A CA 1
ATOM 931 C C . ILE A 1 118 ? -2.075 -52.484 -0.667 1.00 58.53 118 ILE A C 1
ATOM 933 O O . ILE A 1 118 ? -3.268 -52.687 -0.873 1.00 58.53 118 ILE A O 1
ATOM 937 N N . GLY A 1 119 ? -1.265 -52.157 -1.684 1.00 55.03 119 GLY A N 1
ATOM 938 C CA . GLY A 1 119 ? -1.758 -52.011 -3.062 1.00 55.03 119 GLY A CA 1
ATOM 939 C C . GLY A 1 119 ? -2.882 -50.973 -3.188 1.00 55.03 119 GLY A C 1
ATOM 940 O O . GLY A 1 119 ? -3.665 -51.003 -4.140 1.00 55.03 119 GLY A O 1
ATOM 941 N N . VAL A 1 120 ? -2.984 -50.052 -2.220 1.00 49.25 120 VAL A N 1
ATOM 942 C CA . VAL A 1 120 ? -3.949 -48.958 -2.257 1.00 49.25 120 VAL A CA 1
ATOM 943 C C . VAL A 1 120 ? -3.433 -47.987 -3.293 1.00 49.25 120 VAL A C 1
ATOM 945 O O . VAL A 1 120 ? -2.547 -47.174 -3.035 1.00 49.25 120 VAL A O 1
ATOM 948 N N . SER A 1 121 ? -4.004 -48.080 -4.486 1.00 51.56 121 SER A N 1
ATOM 949 C CA . SER A 1 121 ? -3.920 -47.005 -5.457 1.00 51.56 121 SER A CA 1
ATOM 950 C C . SER A 1 121 ? -4.556 -45.783 -4.802 1.00 51.56 121 SER A C 1
ATOM 952 O O . SER A 1 121 ? -5.780 -45.645 -4.779 1.00 51.56 121 SER A O 1
ATOM 954 N N . PHE A 1 122 ? -3.731 -44.916 -4.211 1.00 46.59 122 PHE A N 1
ATOM 955 C CA . PHE A 1 122 ? -4.148 -43.582 -3.815 1.00 46.59 122 PHE A CA 1
ATOM 956 C C . PHE A 1 122 ? -4.471 -42.861 -5.117 1.00 46.59 122 PHE A C 1
ATOM 958 O O . PHE A 1 122 ? -3.601 -42.269 -5.753 1.00 46.59 122 PHE A O 1
ATOM 965 N N . SER A 1 123 ? -5.722 -43.005 -5.561 1.00 45.28 123 SER A N 1
ATOM 966 C CA . SER A 1 123 ? -6.299 -42.186 -6.609 1.00 45.28 123 SER A CA 1
ATOM 967 C C . SER A 1 123 ? -6.091 -40.762 -6.144 1.00 45.28 123 SER A C 1
ATOM 969 O O . SER A 1 123 ? -6.776 -40.285 -5.239 1.00 45.28 123 SER A O 1
ATOM 971 N N . SER A 1 124 ? -5.082 -40.117 -6.717 1.00 44.03 124 SER A N 1
ATOM 972 C CA . SER A 1 124 ? -4.777 -38.723 -6.508 1.00 44.03 124 SER A CA 1
ATOM 973 C C . SER A 1 124 ? -6.013 -37.928 -6.917 1.00 44.03 124 SER A C 1
ATOM 975 O O . SER A 1 124 ? -6.144 -37.487 -8.058 1.00 44.03 124 SER A O 1
ATOM 977 N N . GLY A 1 125 ? -6.904 -37.688 -5.953 1.00 39.94 125 GLY A N 1
ATOM 978 C CA . GLY A 1 125 ? -7.955 -36.673 -6.013 1.00 39.94 125 GLY A CA 1
ATOM 979 C C . GLY A 1 125 ? -7.390 -35.255 -6.167 1.00 39.94 125 GLY A C 1
ATOM 980 O O . GLY A 1 125 ? -8.143 -34.293 -6.186 1.00 39.94 125 GLY A O 1
ATOM 981 N N . PHE A 1 126 ? -6.070 -35.131 -6.322 1.00 41.38 126 PHE A N 1
ATOM 982 C CA . PHE A 1 126 ? -5.347 -33.945 -6.756 1.00 41.38 126 PHE A CA 1
ATOM 983 C C . PHE A 1 126 ? -5.275 -33.771 -8.288 1.00 41.38 126 PHE A C 1
ATOM 985 O O . PHE A 1 126 ? -4.696 -32.797 -8.755 1.00 41.38 126 PHE A O 1
ATOM 992 N N . SER A 1 127 ? -5.882 -34.666 -9.081 1.00 38.84 127 SER A N 1
ATOM 993 C CA . SER A 1 127 ? -5.965 -34.553 -10.550 1.00 38.84 127 SER A CA 1
ATOM 994 C C . SER A 1 127 ? -7.359 -34.121 -11.038 1.00 38.84 127 SER A C 1
ATOM 996 O O . SER A 1 127 ? -7.947 -34.719 -11.937 1.00 38.84 127 SER A O 1
ATOM 998 N N . LYS A 1 128 ? -7.936 -33.088 -10.408 1.00 35.88 128 LYS A N 1
ATOM 999 C CA . LYS A 1 128 ? -9.162 -32.415 -10.893 1.00 35.88 128 LYS A CA 1
ATOM 1000 C C . LYS A 1 128 ? -9.072 -30.883 -10.936 1.00 35.88 128 LYS A C 1
ATOM 1002 O O . LYS A 1 128 ? -10.094 -30.217 -11.032 1.00 35.88 128 LYS A O 1
ATOM 1007 N N . TYR A 1 129 ? -7.860 -30.325 -10.950 1.00 37.97 129 TYR A N 1
ATOM 1008 C CA . TYR A 1 129 ? -7.631 -28.892 -11.203 1.00 37.97 129 TYR A CA 1
ATOM 1009 C C . TYR A 1 129 ? -6.728 -28.622 -12.415 1.00 37.97 129 TYR A C 1
ATOM 1011 O O . TYR A 1 129 ? -6.080 -27.585 -12.507 1.00 37.97 129 TYR A O 1
ATOM 1019 N N . THR A 1 130 ? -6.709 -29.533 -13.387 1.00 39.31 130 THR A N 1
ATOM 1020 C CA . THR A 1 130 ? -6.034 -29.334 -14.680 1.00 39.31 130 THR A CA 1
ATOM 1021 C C . THR A 1 130 ? -6.977 -29.623 -15.845 1.00 39.31 130 THR A C 1
ATOM 1023 O O . THR A 1 130 ? -6.666 -30.416 -16.720 1.00 39.31 130 THR A O 1
ATOM 1026 N N . ALA A 1 131 ? -8.147 -28.978 -15.863 1.00 38.22 131 ALA A N 1
ATOM 1027 C CA . ALA A 1 131 ? -8.942 -28.791 -17.082 1.00 38.22 131 ALA A CA 1
ATOM 1028 C C . ALA A 1 131 ? -10.070 -27.772 -16.848 1.00 38.22 131 ALA A C 1
ATOM 1030 O O . ALA A 1 131 ? -11.238 -28.130 -16.755 1.00 38.22 131 ALA A O 1
ATOM 1031 N N . ASN A 1 132 ? -9.710 -26.494 -16.721 1.00 33.09 132 ASN A N 1
ATOM 1032 C CA . ASN A 1 132 ? -10.510 -25.402 -17.279 1.00 33.09 132 ASN A CA 1
ATOM 1033 C C . ASN A 1 132 ? -9.654 -24.135 -17.321 1.00 33.09 132 ASN A C 1
ATOM 1035 O O . ASN A 1 132 ? -9.728 -23.246 -16.477 1.00 33.09 132 ASN A O 1
ATOM 1039 N N . THR A 1 133 ? -8.785 -24.076 -18.325 1.00 35.88 133 THR A N 1
ATOM 1040 C CA . THR A 1 133 ? -8.062 -22.874 -18.746 1.00 35.88 133 THR A CA 1
ATOM 1041 C C . THR A 1 133 ? -9.032 -21.910 -19.436 1.00 35.88 133 THR A C 1
ATOM 1043 O O . THR A 1 133 ? -8.898 -21.567 -20.604 1.00 35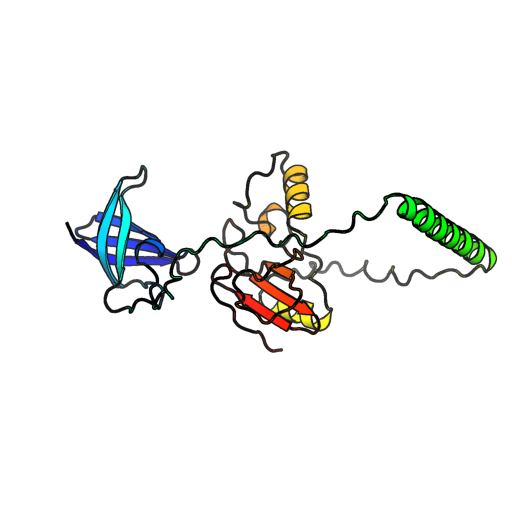.88 133 THR A O 1
ATOM 1046 N N . SER A 1 134 ? -10.021 -21.436 -18.685 1.00 33.34 134 SER A N 1
ATOM 1047 C CA . SER A 1 134 ? -10.665 -20.150 -18.912 1.00 33.34 134 SER A CA 1
ATOM 1048 C C . SER A 1 134 ? -9.952 -19.160 -17.997 1.00 33.34 134 SER A C 1
ATOM 1050 O O . SER A 1 134 ? -10.219 -19.155 -16.802 1.00 33.34 134 SER A O 1
ATOM 1052 N N . LYS A 1 135 ? -8.974 -18.416 -18.536 1.00 37.22 135 LYS A N 1
ATOM 1053 C CA . LYS A 1 135 ? -8.354 -17.205 -17.954 1.00 37.22 135 LYS A CA 1
ATOM 1054 C C . LYS A 1 135 ? -8.415 -17.167 -16.412 1.00 37.22 135 LYS A C 1
ATOM 1056 O O . LYS A 1 135 ? -9.363 -16.602 -15.878 1.00 37.22 135 LYS A O 1
ATOM 1061 N N . ALA A 1 136 ? -7.454 -17.809 -15.729 1.00 53.62 136 ALA A N 1
ATOM 1062 C CA . ALA A 1 136 ? -7.417 -17.924 -14.264 1.00 53.62 136 ALA A CA 1
ATOM 1063 C C . ALA A 1 136 ? -7.901 -16.624 -13.604 1.00 53.62 136 ALA A C 1
ATOM 1065 O O . ALA A 1 136 ? -7.312 -15.565 -13.831 1.00 53.62 136 ALA A O 1
ATOM 1066 N N . GLN A 1 137 ? -9.022 -16.702 -12.883 1.00 60.12 137 GLN A N 1
ATOM 1067 C CA . GLN A 1 137 ? -9.660 -15.536 -12.286 1.00 60.12 137 GLN A CA 1
ATOM 1068 C C . GLN A 1 137 ? -8.646 -14.832 -11.385 1.00 60.12 137 GLN A C 1
ATOM 1070 O O . GLN A 1 137 ? -8.167 -15.394 -10.401 1.00 60.12 137 GLN A O 1
ATOM 1075 N N . GLN A 1 138 ? -8.266 -13.621 -11.776 1.00 78.75 138 GLN A N 1
ATOM 1076 C CA . GLN A 1 138 ? -7.226 -12.863 -11.109 1.00 78.75 138 GLN A CA 1
ATOM 1077 C C . GLN A 1 138 ? -7.882 -11.973 -10.058 1.00 78.75 138 GLN A C 1
ATOM 1079 O O . GLN A 1 138 ? -8.426 -10.918 -10.378 1.00 78.75 138 GLN A O 1
ATOM 1084 N N . TYR A 1 139 ? -7.848 -12.411 -8.805 1.00 89.19 139 TYR A N 1
ATOM 1085 C CA . TYR A 1 139 ? -8.436 -11.675 -7.693 1.00 89.19 139 TYR A CA 1
ATOM 1086 C C . TYR A 1 139 ? -7.524 -10.508 -7.329 1.00 89.19 139 TYR A C 1
ATOM 1088 O O . TYR A 1 139 ? -6.411 -10.706 -6.838 1.00 89.19 139 TYR A O 1
ATOM 1096 N N . THR A 1 140 ? -7.969 -9.285 -7.600 1.00 88.94 140 THR A N 1
ATOM 1097 C CA . THR A 1 140 ? -7.180 -8.082 -7.290 1.00 88.94 140 THR A CA 1
ATOM 1098 C C . THR A 1 140 ? -7.974 -7.001 -6.588 1.00 88.94 140 THR A C 1
ATOM 1100 O O . THR A 1 140 ? -7.367 -6.132 -5.962 1.00 88.94 140 THR A O 1
ATOM 1103 N N . SER A 1 141 ? -9.302 -7.010 -6.723 1.00 92.56 141 SER A N 1
ATOM 1104 C CA . SER A 1 141 ? -10.137 -5.977 -6.125 1.00 92.56 141 SER A CA 1
ATOM 1105 C C . SER A 1 141 ? -10.319 -6.211 -4.626 1.00 92.56 141 SER A C 1
ATOM 1107 O O . SER A 1 141 ? -10.351 -7.354 -4.163 1.00 92.56 141 SER A O 1
ATOM 1109 N N . LYS A 1 142 ? -10.452 -5.127 -3.858 1.00 93.81 142 LYS A N 1
ATOM 1110 C CA . LYS A 1 142 ? -10.681 -5.179 -2.405 1.00 93.81 142 LYS A CA 1
ATOM 1111 C C . LYS A 1 142 ? -11.799 -6.154 -2.019 1.00 93.81 142 LYS A C 1
ATOM 1113 O O . LYS A 1 142 ? -11.584 -6.989 -1.146 1.00 93.81 142 LYS A O 1
ATOM 1118 N N . ASP A 1 143 ? -12.968 -6.046 -2.649 1.00 92.06 143 ASP A N 1
ATOM 1119 C CA . ASP A 1 143 ? -14.153 -6.815 -2.249 1.00 92.06 143 ASP A CA 1
ATOM 1120 C C . ASP A 1 143 ? -14.037 -8.298 -2.638 1.00 92.06 143 ASP A C 1
ATOM 1122 O O . ASP A 1 143 ? -14.343 -9.169 -1.825 1.00 92.06 143 ASP A O 1
ATOM 1126 N N . GLU A 1 144 ? -13.516 -8.610 -3.830 1.00 91.75 144 GLU A N 1
ATOM 1127 C CA . GLU A 1 144 ? -13.334 -10.001 -4.270 1.00 91.75 144 GLU A CA 1
ATOM 1128 C C . GLU A 1 144 ? -12.265 -10.726 -3.451 1.00 91.75 144 GLU A C 1
ATOM 1130 O O . GLU A 1 144 ? -12.463 -11.872 -3.050 1.00 91.75 144 GLU A O 1
ATOM 1135 N N . VAL A 1 145 ? -11.133 -10.067 -3.184 1.00 95.31 145 VAL A N 1
ATOM 1136 C CA . VAL A 1 145 ? -10.040 -10.656 -2.398 1.00 95.31 145 VAL A CA 1
ATOM 1137 C C . VAL A 1 145 ? -10.487 -10.855 -0.954 1.00 95.31 145 VAL A C 1
ATOM 1139 O O . VAL A 1 145 ? -10.222 -11.905 -0.373 1.00 95.31 145 VAL A O 1
ATOM 1142 N N . ALA A 1 146 ? -11.199 -9.888 -0.371 1.00 95.62 146 ALA A N 1
ATOM 1143 C CA . ALA A 1 146 ? -11.679 -10.018 0.996 1.00 95.62 146 ALA A CA 1
ATOM 1144 C C . ALA A 1 146 ? -12.733 -11.126 1.133 1.00 95.62 146 ALA A C 1
ATOM 1146 O O . ALA A 1 146 ? -12.636 -11.943 2.050 1.00 95.62 146 ALA A O 1
ATOM 1147 N N . LYS A 1 147 ? -13.668 -11.229 0.179 1.00 92.38 147 LYS A N 1
ATOM 1148 C CA . LYS A 1 147 ? -14.601 -12.358 0.113 1.00 92.38 147 LYS A CA 1
ATOM 1149 C C . LYS A 1 147 ? -13.863 -13.692 -0.024 1.00 92.38 147 LYS A C 1
ATOM 1151 O O . LYS A 1 147 ? -14.178 -14.631 0.698 1.00 92.38 147 LYS A O 1
ATOM 1156 N N . PHE A 1 148 ? -12.851 -13.768 -0.888 1.00 92.44 148 PHE A N 1
ATOM 1157 C CA . PHE A 1 148 ? -12.059 -14.984 -1.059 1.00 92.44 148 PHE A CA 1
ATOM 1158 C C . PHE A 1 148 ? -11.393 -15.419 0.254 1.00 92.44 148 PHE A C 1
ATOM 1160 O O . PHE A 1 148 ? -11.500 -16.585 0.629 1.00 92.44 148 PHE A O 1
ATOM 1167 N N . ILE A 1 149 ? -10.759 -14.486 0.976 1.00 93.94 149 ILE A N 1
ATOM 1168 C CA . ILE A 1 149 ? -10.148 -14.755 2.288 1.00 93.94 149 ILE A CA 1
ATOM 1169 C C . ILE A 1 149 ? -11.206 -15.223 3.292 1.00 93.94 149 ILE A C 1
ATOM 1171 O O . ILE A 1 149 ? -10.943 -16.146 4.058 1.00 93.94 149 ILE A O 1
ATOM 1175 N N . CYS A 1 150 ? -12.391 -14.611 3.292 1.00 89.50 150 CYS A N 1
ATOM 1176 C CA . CYS A 1 150 ? -13.491 -14.992 4.177 1.00 89.50 150 CYS A CA 1
ATOM 1177 C C . CYS A 1 150 ? -13.953 -16.438 3.932 1.00 89.50 150 CYS A C 1
ATOM 1179 O O . CYS A 1 150 ? -14.099 -17.205 4.880 1.00 89.50 150 CYS A O 1
ATOM 1181 N N . ASP A 1 151 ? -14.128 -16.808 2.660 1.00 87.94 151 ASP A N 1
ATOM 1182 C CA . ASP A 1 151 ? -14.653 -18.112 2.250 1.00 87.94 151 ASP A CA 1
ATOM 1183 C C . ASP A 1 151 ? -13.619 -19.246 2.420 1.00 87.94 151 ASP A C 1
ATOM 1185 O O . ASP A 1 151 ? -13.992 -20.384 2.700 1.00 87.94 151 ASP A O 1
ATOM 1189 N N . HIS A 1 152 ? -12.322 -18.953 2.252 1.00 88.38 152 HIS A N 1
ATOM 1190 C CA . HIS A 1 152 ? -11.269 -19.979 2.163 1.00 88.38 152 HIS A CA 1
ATOM 1191 C C . HIS A 1 152 ? -10.258 -19.952 3.318 1.00 88.38 152 HIS A C 1
ATOM 1193 O O . HIS A 1 152 ? -9.573 -20.944 3.560 1.00 88.38 152 HIS A O 1
ATOM 1199 N N . GLY A 1 153 ? -10.123 -18.830 4.028 1.00 86.94 153 GLY A N 1
ATOM 1200 C CA . GLY A 1 153 ? -9.138 -18.649 5.099 1.00 86.94 153 GLY A CA 1
ATOM 1201 C C . GLY A 1 153 ? -7.698 -18.405 4.625 1.00 86.94 153 GLY A C 1
ATOM 1202 O O . GLY A 1 153 ? -6.789 -18.363 5.452 1.00 86.94 153 GLY A O 1
ATOM 1203 N N . TYR A 1 154 ? -7.465 -18.234 3.321 1.00 90.69 154 TYR A N 1
ATOM 1204 C CA . TYR A 1 154 ? -6.150 -17.944 2.736 1.00 90.69 154 TYR A CA 1
ATOM 1205 C C . TYR A 1 154 ? -6.263 -17.011 1.517 1.00 90.69 154 TYR A C 1
ATOM 1207 O O . TYR A 1 154 ? -7.360 -16.736 1.032 1.00 90.69 154 TYR A O 1
ATOM 1215 N N . LEU A 1 155 ? -5.128 -16.485 1.037 1.00 95.12 155 LEU A N 1
ATOM 1216 C CA . LEU A 1 155 ? -5.097 -15.555 -0.099 1.00 95.12 155 LEU A CA 1
ATOM 1217 C C . LEU A 1 155 ? -5.322 -16.246 -1.452 1.00 95.12 155 LEU A C 1
ATOM 1219 O O . LEU A 1 155 ? -4.913 -17.392 -1.631 1.00 95.12 155 LEU A O 1
ATOM 1223 N N . PRO A 1 156 ? -5.889 -15.540 -2.445 1.00 93.81 156 PRO A N 1
ATOM 1224 C CA . PRO A 1 156 ? -6.000 -16.062 -3.801 1.00 93.81 156 PRO A CA 1
ATOM 1225 C C .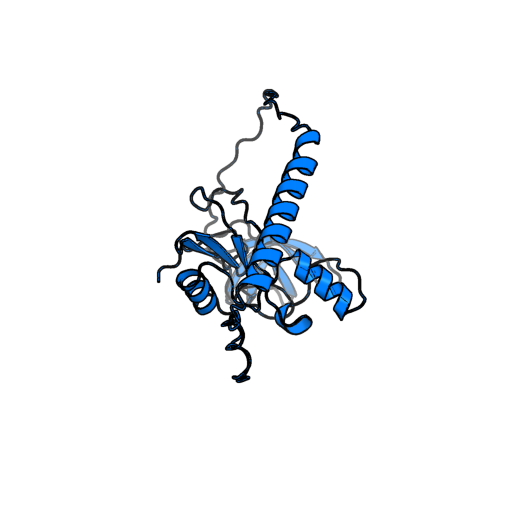 PRO A 1 156 ? -4.649 -16.519 -4.389 1.00 93.81 156 PRO A C 1
ATOM 1227 O O . PRO A 1 156 ? -3.615 -15.923 -4.075 1.00 93.81 156 PRO A O 1
ATOM 1230 N N . PRO A 1 157 ? -4.629 -17.502 -5.311 1.00 89.88 157 PRO A N 1
ATOM 1231 C CA . PRO A 1 157 ? -3.388 -18.071 -5.854 1.00 89.88 157 PRO A CA 1
ATOM 1232 C C . PRO A 1 157 ? -2.459 -17.083 -6.575 1.00 89.88 157 PRO A C 1
ATOM 1234 O O . PRO A 1 157 ? -1.291 -17.385 -6.790 1.00 89.88 157 PRO A O 1
ATOM 1237 N N . ASN A 1 158 ? -2.958 -15.910 -6.976 1.00 94.38 158 ASN A N 1
ATOM 1238 C CA . ASN A 1 158 ? -2.154 -14.866 -7.610 1.00 94.38 158 ASN A CA 1
ATOM 1239 C C . ASN A 1 158 ? -1.383 -13.983 -6.611 1.00 94.38 158 ASN A C 1
ATOM 1241 O O . ASN A 1 158 ? -0.814 -12.977 -7.033 1.00 94.38 158 ASN A O 1
ATOM 1245 N N . TYR A 1 159 ? -1.372 -14.313 -5.318 1.00 96.38 159 TYR A N 1
ATOM 1246 C CA . TYR A 1 159 ? -0.606 -13.611 -4.289 1.00 96.38 159 TYR A CA 1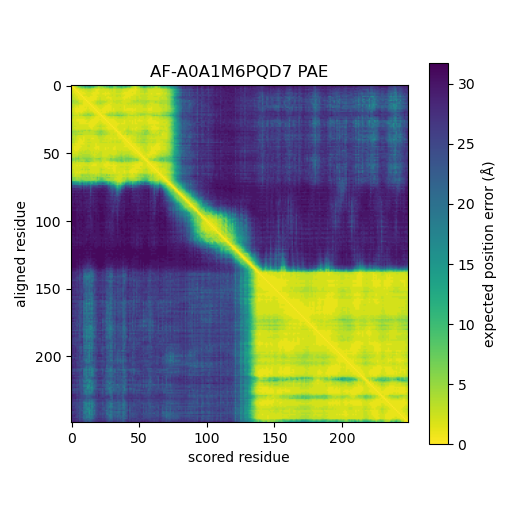
ATOM 1247 C C . TYR A 1 159 ? 0.695 -14.334 -3.951 1.00 96.38 159 TYR A C 1
ATOM 1249 O O . TYR A 1 159 ? 0.724 -15.553 -3.818 1.00 96.38 159 TYR A O 1
ATOM 1257 N N . VAL A 1 160 ? 1.756 -13.556 -3.752 1.00 96.88 160 VAL A N 1
ATOM 1258 C CA . VAL A 1 160 ? 3.042 -14.023 -3.223 1.00 96.88 160 VAL A CA 1
ATOM 1259 C C . VAL A 1 160 ? 3.511 -13.099 -2.102 1.00 96.88 160 VAL A C 1
ATOM 1261 O O . VAL A 1 160 ? 3.173 -11.910 -2.080 1.00 96.88 160 VAL A O 1
ATOM 1264 N N . SER A 1 161 ? 4.326 -13.615 -1.188 1.00 98.12 161 SER A N 1
ATOM 1265 C CA . SER A 1 161 ? 4.956 -12.802 -0.145 1.00 98.12 161 SER A CA 1
ATOM 1266 C C . SER A 1 161 ? 5.882 -11.740 -0.742 1.00 98.12 161 SER A C 1
ATOM 1268 O O . SER A 1 161 ? 6.341 -11.833 -1.887 1.00 98.12 161 SER A O 1
ATOM 1270 N N . LYS A 1 162 ? 6.238 -10.720 0.049 1.00 97.38 162 LYS A N 1
ATOM 1271 C CA . LYS A 1 162 ? 7.267 -9.750 -0.358 1.00 97.38 162 LYS A CA 1
ATOM 1272 C C . LYS A 1 162 ? 8.575 -10.432 -0.731 1.00 97.38 162 LYS A C 1
ATOM 1274 O O . LYS A 1 162 ? 9.263 -9.924 -1.607 1.00 97.38 162 LYS A O 1
ATOM 1279 N N . GLU A 1 163 ? 8.959 -11.501 -0.044 1.00 97.38 163 GLU A N 1
ATOM 1280 C CA . GLU A 1 163 ? 10.237 -12.160 -0.300 1.00 97.38 163 GLU A CA 1
ATOM 1281 C C . GLU A 1 163 ? 10.221 -12.931 -1.621 1.00 97.38 163 GLU A C 1
ATOM 1283 O O . GLU A 1 163 ? 11.080 -12.704 -2.471 1.00 97.38 163 GLU A O 1
ATOM 1288 N N . GLU A 1 164 ? 9.181 -13.729 -1.859 1.00 97.12 164 GLU A N 1
ATOM 1289 C CA . GLU A 1 164 ? 8.971 -14.414 -3.140 1.00 97.12 164 GLU A CA 1
ATOM 1290 C C . GLU A 1 164 ? 8.855 -13.413 -4.296 1.00 97.12 164 GLU A C 1
ATOM 1292 O O . GLU A 1 164 ? 9.459 -13.599 -5.351 1.00 97.12 164 GLU A O 1
ATOM 1297 N N . GLY A 1 165 ? 8.151 -12.296 -4.090 1.00 97.56 165 GLY A N 1
ATOM 1298 C CA . GLY A 1 165 ? 8.031 -11.239 -5.090 1.00 97.56 165 GLY A CA 1
ATOM 1299 C C . GLY A 1 165 ? 9.370 -10.581 -5.448 1.00 97.56 165 GLY A C 1
ATOM 1300 O O . GLY A 1 165 ? 9.587 -10.236 -6.611 1.00 97.56 165 GLY A O 1
ATOM 1301 N N . LYS A 1 166 ? 10.292 -10.420 -4.486 1.00 97.88 166 LYS A N 1
ATOM 1302 C CA . LYS A 1 166 ? 11.658 -9.939 -4.770 1.00 97.88 166 LYS A CA 1
ATOM 1303 C C . LYS A 1 166 ? 12.430 -10.955 -5.599 1.00 97.88 166 LYS A C 1
ATOM 1305 O O . LYS A 1 166 ? 12.991 -10.581 -6.622 1.00 97.88 166 LYS A O 1
ATOM 1310 N N . GLN A 1 167 ? 12.422 -12.222 -5.188 1.00 98.00 167 GLN A N 1
ATOM 1311 C CA . GLN A 1 167 ? 13.125 -13.296 -5.895 1.00 98.00 167 GLN A CA 1
ATOM 1312 C C . GLN A 1 167 ? 12.611 -13.438 -7.331 1.00 98.00 167 GLN A C 1
ATOM 1314 O O . GLN A 1 167 ? 13.398 -13.523 -8.273 1.00 98.00 167 GLN A O 1
ATOM 1319 N N . LEU A 1 168 ? 11.292 -13.360 -7.516 1.00 97.31 168 LEU A N 1
ATOM 1320 C CA . LEU A 1 168 ? 10.660 -13.376 -8.829 1.00 97.31 168 LEU A CA 1
ATOM 1321 C C . LEU A 1 168 ? 11.070 -12.165 -9.675 1.00 97.31 168 LEU A C 1
ATOM 1323 O O . LEU A 1 168 ? 11.335 -12.315 -10.866 1.00 97.31 168 LEU A O 1
ATOM 1327 N N . TYR A 1 169 ? 11.161 -10.971 -9.081 1.00 97.25 169 TYR A N 1
ATOM 1328 C CA . TYR A 1 169 ? 11.658 -9.785 -9.779 1.00 97.25 169 TYR A CA 1
ATOM 1329 C C . TYR A 1 169 ? 13.102 -9.960 -10.254 1.00 97.25 169 TYR A C 1
ATOM 1331 O O . TYR A 1 169 ? 13.393 -9.700 -11.424 1.00 97.25 169 TYR A O 1
ATOM 1339 N N . GLU A 1 170 ? 14.000 -10.408 -9.379 1.00 97.62 170 GLU A N 1
ATOM 1340 C CA . GLU A 1 170 ? 15.413 -10.588 -9.723 1.00 97.62 170 GLU A CA 1
ATOM 1341 C C . GLU A 1 170 ? 15.589 -11.675 -10.789 1.00 97.62 170 GLU A C 1
ATOM 1343 O O . GLU A 1 170 ? 16.287 -11.453 -11.777 1.00 97.62 170 GLU A O 1
ATOM 1348 N N . SER A 1 171 ? 14.871 -12.794 -10.657 1.00 97.12 171 SER A N 1
ATOM 1349 C CA . SER A 1 171 ? 14.866 -13.885 -11.635 1.00 97.12 171 SER A CA 1
ATOM 1350 C C . SER A 1 171 ? 14.325 -13.450 -13.002 1.00 97.12 171 SER A C 1
ATOM 1352 O O . SER A 1 171 ? 14.933 -13.746 -14.029 1.00 97.12 171 SER A O 1
ATOM 1354 N N . LYS A 1 172 ? 13.209 -12.711 -13.037 1.00 95.81 172 LYS A N 1
ATOM 1355 C CA . LYS A 1 172 ? 12.533 -12.327 -14.288 1.00 95.81 172 LYS A CA 1
ATOM 1356 C C . LYS A 1 172 ? 13.216 -11.169 -15.013 1.00 95.81 172 LYS A C 1
ATOM 1358 O O . LYS A 1 172 ? 13.136 -11.081 -16.234 1.00 95.81 172 LYS A O 1
ATOM 1363 N N . THR A 1 173 ? 13.843 -10.252 -14.277 1.00 93.75 173 THR A N 1
ATOM 1364 C CA . THR A 1 173 ? 14.431 -9.028 -14.853 1.00 93.75 173 THR A CA 1
ATOM 1365 C C . THR A 1 173 ? 15.953 -9.057 -14.955 1.00 93.75 173 THR A C 1
ATOM 1367 O O . THR A 1 173 ? 16.520 -8.207 -15.642 1.00 93.75 173 THR A O 1
ATOM 1370 N N . GLY A 1 174 ? 16.623 -9.965 -14.238 1.00 95.88 174 GLY A N 1
ATOM 1371 C CA . GLY A 1 174 ? 18.081 -9.986 -14.094 1.00 95.88 174 GLY A CA 1
ATOM 1372 C C . GLY A 1 174 ? 18.652 -8.808 -13.294 1.00 95.88 174 GLY A C 1
ATOM 1373 O O . GLY A 1 174 ? 19.867 -8.630 -13.241 1.00 95.88 174 GLY A O 1
ATOM 1374 N N . LYS A 1 175 ? 17.806 -7.963 -12.687 1.00 94.25 175 LYS A N 1
ATOM 1375 C CA . LYS A 1 175 ? 18.220 -6.787 -11.909 1.00 94.25 175 LYS A CA 1
ATOM 1376 C C . LYS A 1 175 ? 18.076 -7.072 -10.424 1.00 94.25 175 LYS A C 1
ATOM 1378 O O . LYS A 1 175 ? 17.036 -7.563 -10.007 1.00 94.25 175 LYS A O 1
ATOM 1383 N N . SER A 1 176 ? 19.046 -6.644 -9.618 1.00 96.00 176 SER A N 1
ATOM 1384 C CA . SER A 1 176 ? 18.904 -6.694 -8.160 1.00 96.00 176 SER A CA 1
ATOM 1385 C C . SER A 1 176 ? 17.751 -5.803 -7.678 1.00 96.00 176 SER A C 1
ATOM 1387 O O . SER A 1 176 ? 17.593 -4.652 -8.115 1.00 96.00 176 SER A O 1
ATOM 1389 N N . PHE A 1 177 ? 16.940 -6.341 -6.772 1.00 97.12 177 PHE A N 1
ATOM 1390 C CA . PHE A 1 177 ? 15.809 -5.663 -6.169 1.00 97.12 177 PHE A CA 1
ATOM 1391 C C . PHE A 1 177 ? 16.297 -4.575 -5.207 1.00 97.12 177 PHE A C 1
ATOM 1393 O O . PHE A 1 177 ? 17.020 -4.831 -4.248 1.00 97.12 177 PHE A O 1
ATOM 1400 N N . ARG A 1 178 ? 15.853 -3.334 -5.427 1.00 94.75 178 ARG A N 1
ATOM 1401 C CA . ARG A 1 178 ? 16.196 -2.197 -4.550 1.00 94.75 178 ARG A CA 1
ATOM 1402 C C . ARG A 1 178 ? 15.018 -1.686 -3.736 1.00 94.75 178 ARG A C 1
ATOM 1404 O O . ARG A 1 178 ? 15.175 -1.329 -2.573 1.00 94.75 178 ARG A O 1
ATOM 1411 N N . LYS A 1 179 ? 13.849 -1.576 -4.363 1.00 95.00 179 LYS A N 1
ATOM 1412 C CA . LYS A 1 179 ? 12.624 -1.054 -3.749 1.00 95.00 179 LYS A CA 1
ATOM 1413 C C . LYS A 1 179 ? 11.408 -1.407 -4.597 1.00 95.00 179 LYS A C 1
ATOM 1415 O O . LYS A 1 179 ? 11.523 -1.632 -5.796 1.00 95.00 179 LYS A O 1
ATOM 1420 N N . TRP A 1 180 ? 10.232 -1.352 -3.981 1.00 92.75 180 TRP A N 1
ATOM 1421 C CA . TRP A 1 180 ? 8.943 -1.493 -4.656 1.00 92.75 180 TRP A CA 1
ATOM 1422 C C . TRP A 1 180 ? 8.528 -0.196 -5.372 1.00 92.75 180 TRP A C 1
ATOM 1424 O O . TRP A 1 180 ? 7.651 0.527 -4.907 1.00 92.75 180 TRP A O 1
ATOM 1434 N N . ASN A 1 181 ? 9.182 0.131 -6.488 1.00 91.12 181 ASN A N 1
ATOM 1435 C CA . ASN A 1 181 ? 8.851 1.280 -7.346 1.00 91.12 181 ASN A CA 1
ATOM 1436 C C . ASN A 1 181 ? 8.289 0.867 -8.717 1.00 91.12 181 ASN A C 1
ATOM 1438 O O . ASN A 1 181 ? 8.445 1.606 -9.684 1.00 91.12 181 ASN A O 1
ATOM 1442 N N . PHE A 1 182 ? 7.685 -0.314 -8.779 1.00 92.81 182 PHE A N 1
ATOM 1443 C CA . PHE A 1 182 ? 7.023 -0.885 -9.946 1.00 92.81 182 PHE A CA 1
ATOM 1444 C C . PHE A 1 182 ? 5.714 -1.547 -9.502 1.00 92.81 182 PHE A C 1
ATOM 1446 O O . PHE A 1 182 ? 5.522 -1.803 -8.307 1.00 92.81 182 PHE A O 1
ATOM 1453 N N . ASN A 1 183 ? 4.815 -1.816 -10.447 1.00 93.88 183 ASN A N 1
ATOM 1454 C CA . ASN A 1 183 ? 3.569 -2.536 -10.207 1.00 93.88 183 ASN A CA 1
ATOM 1455 C C . ASN A 1 183 ? 3.818 -4.054 -10.372 1.00 93.88 183 ASN A C 1
ATOM 1457 O O . ASN A 1 183 ? 4.067 -4.497 -11.501 1.00 93.88 183 ASN A O 1
ATOM 1461 N N . PRO A 1 184 ? 3.765 -4.857 -9.286 1.00 94.56 184 PRO A N 1
ATOM 1462 C CA . PRO A 1 184 ? 4.059 -6.292 -9.338 1.00 94.56 184 PRO A CA 1
ATOM 1463 C C . PRO A 1 184 ? 3.108 -7.072 -10.239 1.00 94.56 184 PRO A C 1
ATOM 1465 O O . PRO A 1 184 ? 3.537 -8.016 -10.894 1.00 94.56 184 PRO A O 1
ATOM 1468 N N . LEU A 1 185 ? 1.854 -6.643 -10.364 1.00 92.69 185 LEU A N 1
ATOM 1469 C CA . LEU A 1 185 ? 0.900 -7.346 -11.204 1.00 92.69 185 LEU A CA 1
ATOM 1470 C C . LEU A 1 185 ? 1.275 -7.236 -12.681 1.00 92.69 185 LEU A C 1
ATOM 1472 O O . LEU A 1 185 ? 1.400 -8.241 -13.367 1.00 92.69 185 LEU A O 1
ATOM 1476 N N . THR A 1 186 ? 1.528 -6.021 -13.161 1.00 90.88 186 THR A N 1
ATOM 1477 C CA . THR A 1 186 ? 1.913 -5.807 -14.570 1.00 90.88 186 THR A CA 1
ATOM 1478 C C . THR A 1 186 ? 3.321 -6.317 -14.890 1.00 90.88 186 THR A C 1
ATOM 1480 O O . THR A 1 186 ? 3.584 -6.749 -16.008 1.00 90.88 186 THR A O 1
ATOM 1483 N N . THR A 1 187 ? 4.233 -6.299 -13.913 1.00 91.19 187 THR A N 1
ATOM 1484 C CA . THR A 1 187 ? 5.642 -6.677 -14.122 1.00 91.19 187 THR A CA 1
ATOM 1485 C C . THR A 1 187 ? 5.856 -8.181 -13.952 1.00 91.19 187 THR A C 1
ATOM 1487 O O . THR A 1 187 ? 6.538 -8.836 -14.744 1.00 91.19 187 THR A O 1
ATOM 1490 N N . LEU A 1 188 ? 5.277 -8.754 -12.902 1.00 93.75 188 LEU A N 1
ATOM 1491 C CA . LEU A 1 188 ? 5.534 -10.119 -12.450 1.00 93.75 188 LEU A CA 1
ATOM 1492 C C . LEU A 1 188 ? 4.338 -11.047 -12.687 1.00 93.75 188 LEU A C 1
ATOM 1494 O O . LEU A 1 188 ? 4.563 -12.240 -12.851 1.00 93.75 188 LEU A O 1
ATOM 1498 N N . GLY A 1 189 ? 3.119 -10.514 -12.809 1.00 93.06 189 GLY A N 1
ATOM 1499 C CA . GLY A 1 189 ? 1.886 -11.301 -12.928 1.00 93.06 189 GLY A CA 1
ATOM 1500 C C . GLY A 1 189 ? 1.276 -11.686 -11.578 1.00 93.06 189 GLY A C 1
ATOM 1501 O O . GLY A 1 189 ? 0.436 -12.576 -11.533 1.00 93.06 189 GLY A O 1
ATOM 1502 N N . VAL A 1 190 ? 1.709 -11.048 -10.484 1.00 94.62 190 VAL A N 1
ATOM 1503 C CA . VAL A 1 190 ? 1.321 -11.410 -9.109 1.00 94.62 190 VAL A CA 1
ATOM 1504 C C . VAL A 1 190 ? 0.972 -10.179 -8.272 1.00 94.62 190 VAL A C 1
ATOM 1506 O O . VAL A 1 190 ? 1.446 -9.072 -8.528 1.00 94.62 190 VAL A O 1
ATOM 1509 N N . MET A 1 191 ? 0.165 -10.387 -7.239 1.00 96.75 191 MET A N 1
ATOM 1510 C CA . MET A 1 191 ? -0.087 -9.444 -6.152 1.00 96.75 191 MET A CA 1
ATOM 1511 C C . MET A 1 191 ? 0.853 -9.745 -4.979 1.00 96.75 191 MET A C 1
ATOM 1513 O O . MET A 1 191 ? 1.334 -10.867 -4.836 1.00 96.75 191 MET A O 1
ATOM 1517 N N . ILE A 1 192 ? 1.113 -8.753 -4.126 1.00 98.19 192 ILE A N 1
ATOM 1518 C CA . ILE A 1 192 ? 1.937 -8.937 -2.924 1.00 98.19 192 ILE A CA 1
ATOM 1519 C C . ILE A 1 192 ? 1.041 -9.075 -1.697 1.00 98.19 192 ILE A C 1
ATOM 1521 O O . ILE A 1 192 ? 0.188 -8.222 -1.463 1.00 98.19 192 ILE A O 1
ATOM 1525 N N . GLY A 1 193 ? 1.240 -10.117 -0.894 1.00 97.81 193 GLY A N 1
ATOM 1526 C CA . GLY A 1 193 ? 0.491 -10.329 0.342 1.00 97.81 193 GLY A CA 1
ATOM 1527 C C . GLY A 1 193 ? 0.882 -11.600 1.090 1.00 97.81 193 GLY A C 1
ATOM 1528 O O . GLY A 1 193 ? 1.659 -12.409 0.599 1.00 97.81 193 GLY A O 1
ATOM 1529 N N . GLY A 1 194 ? 0.345 -11.754 2.297 1.00 95.88 194 GLY A N 1
ATOM 1530 C CA . GLY A 1 194 ? 0.587 -12.890 3.193 1.00 95.88 194 GLY A CA 1
ATOM 1531 C C . GLY A 1 194 ? 1.656 -12.622 4.253 1.00 95.88 194 GLY A C 1
ATOM 1532 O O . GLY A 1 194 ? 1.815 -13.404 5.187 1.00 95.88 194 GLY A O 1
ATOM 1533 N N . ASP A 1 195 ? 2.367 -11.497 4.158 1.00 98.25 195 ASP A N 1
ATOM 1534 C CA . ASP A 1 195 ? 3.321 -11.074 5.181 1.00 98.25 195 ASP A CA 1
ATOM 1535 C C . ASP A 1 195 ? 2.609 -10.663 6.479 1.00 98.25 195 ASP A C 1
ATOM 1537 O O . ASP A 1 195 ? 1.506 -10.116 6.458 1.00 98.25 195 ASP A O 1
ATOM 1541 N N . SER A 1 196 ? 3.269 -10.863 7.623 1.00 97.25 196 SER A N 1
ATOM 1542 C CA . SER A 1 196 ? 2.733 -10.443 8.922 1.00 97.25 196 SER A CA 1
ATOM 1543 C C . SER A 1 196 ? 2.608 -8.917 9.029 1.00 97.25 196 SER A C 1
ATOM 1545 O O . SER A 1 196 ? 3.546 -8.174 8.721 1.00 97.25 196 SER A O 1
ATOM 1547 N N . PHE A 1 197 ? 1.463 -8.459 9.539 1.00 98.12 197 PHE A N 1
ATOM 1548 C CA . PHE A 1 197 ? 1.204 -7.070 9.900 1.00 98.12 197 PHE A CA 1
ATOM 1549 C C . PHE A 1 197 ? 1.283 -6.894 11.421 1.00 98.12 197 PHE A C 1
ATOM 1551 O O . PHE A 1 197 ? 0.502 -7.466 12.176 1.00 98.12 197 PHE A O 1
ATOM 1558 N N . SER A 1 198 ? 2.235 -6.082 11.886 1.00 95.19 198 SER A N 1
ATOM 1559 C CA . SER A 1 198 ? 2.562 -5.990 13.316 1.00 95.19 198 SER A CA 1
ATOM 1560 C C . SER A 1 198 ? 1.621 -5.127 14.166 1.00 95.19 198 SER A C 1
ATOM 1562 O O . SER A 1 198 ? 1.794 -5.124 15.379 1.00 95.19 198 SER A O 1
ATOM 1564 N N . ASN A 1 199 ? 0.696 -4.363 13.565 1.00 96.19 199 ASN A N 1
ATOM 1565 C CA . ASN A 1 199 ? -0.226 -3.455 14.274 1.00 96.19 199 ASN A CA 1
ATOM 1566 C C . ASN A 1 199 ? 0.465 -2.573 15.346 1.00 96.19 199 ASN A C 1
ATOM 1568 O O . ASN A 1 199 ? 0.014 -2.486 16.486 1.00 96.19 199 ASN A O 1
ATOM 1572 N N . ARG A 1 200 ? 1.599 -1.937 15.008 1.00 93.00 200 ARG A N 1
ATOM 1573 C CA . ARG A 1 200 ? 2.445 -1.215 15.989 1.00 93.00 200 ARG A CA 1
ATOM 1574 C C . ARG A 1 200 ? 1.752 0.012 16.561 1.00 93.00 200 ARG A C 1
ATOM 1576 O O . ARG A 1 200 ? 1.996 0.395 17.698 1.00 93.00 200 ARG A O 1
ATOM 1583 N N . GLU A 1 201 ? 0.913 0.626 15.743 1.00 93.31 201 GLU A N 1
ATOM 1584 C CA . GLU A 1 201 ? 0.131 1.809 16.055 1.00 93.31 201 GLU A CA 1
ATOM 1585 C C . GLU A 1 201 ? -1.118 1.472 16.886 1.00 93.31 201 GLU A C 1
ATOM 1587 O O . GLU A 1 201 ? -1.762 2.386 17.397 1.00 93.31 201 GLU A O 1
ATOM 1592 N N . GLY A 1 202 ? -1.465 0.184 17.030 1.00 96.00 202 GLY A N 1
ATOM 1593 C CA . GLY A 1 202 ? -2.615 -0.268 17.815 1.00 96.00 202 GLY A CA 1
ATOM 1594 C C . GLY A 1 202 ? -3.960 0.228 17.277 1.00 96.00 202 GLY A C 1
ATOM 1595 O O . GLY A 1 202 ? -4.886 0.446 18.052 1.00 96.00 202 GLY A O 1
ATOM 1596 N N . LEU A 1 203 ? -4.060 0.457 15.962 1.00 95.00 203 LEU A N 1
ATOM 1597 C CA . LEU A 1 203 ? -5.285 0.943 15.313 1.00 95.00 203 LEU A CA 1
ATOM 1598 C C . LEU A 1 203 ? -6.326 -0.168 15.118 1.00 95.00 203 LEU A C 1
ATOM 1600 O O . LEU A 1 203 ? -7.498 0.126 14.891 1.00 95.00 203 LEU A O 1
ATOM 1604 N N . LEU A 1 204 ? -5.897 -1.429 15.206 1.00 95.56 204 LEU A N 1
ATOM 1605 C CA . LEU A 1 204 ? -6.7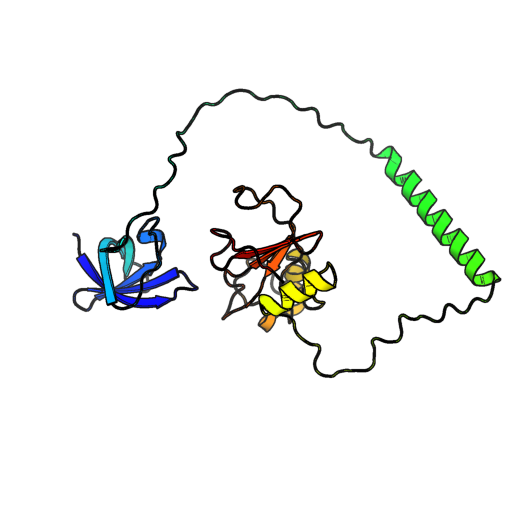49 -2.615 15.170 1.00 95.56 204 LEU A CA 1
ATOM 1606 C C . LEU A 1 204 ? -6.787 -3.296 16.550 1.00 95.56 204 LEU A C 1
ATOM 1608 O O . LEU A 1 204 ? -5.828 -3.150 17.316 1.00 95.56 204 LEU A O 1
ATOM 1612 N N . PRO A 1 205 ? -7.834 -4.084 16.866 1.00 95.56 205 PRO A N 1
ATOM 1613 C CA . PRO A 1 205 ? -7.850 -4.949 18.048 1.00 95.56 205 PRO A CA 1
ATOM 1614 C C . PRO A 1 205 ? -6.628 -5.875 18.103 1.00 95.56 205 PRO A C 1
ATOM 1616 O O . PRO A 1 205 ? -6.070 -6.217 17.063 1.00 95.56 205 PRO A O 1
ATOM 1619 N N . GLN A 1 206 ? -6.221 -6.311 19.295 1.00 94.31 206 GLN A N 1
ATOM 1620 C CA . GLN A 1 206 ? -5.065 -7.198 19.454 1.00 94.31 206 GLN A CA 1
ATOM 1621 C C . GLN A 1 206 ? -5.330 -8.576 18.825 1.00 94.31 206 GLN A C 1
ATOM 1623 O O . GLN A 1 206 ? -6.188 -9.311 19.304 1.00 94.31 206 GLN A O 1
ATOM 1628 N N . ASP A 1 207 ? -4.573 -8.926 17.782 1.00 94.44 207 ASP A N 1
ATOM 1629 C CA . ASP A 1 207 ? -4.647 -10.216 17.081 1.00 94.44 207 ASP A CA 1
ATOM 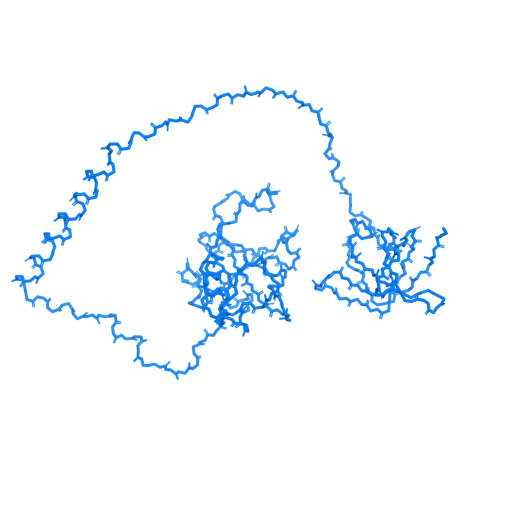1630 C C . ASP A 1 207 ? -3.375 -10.441 16.231 1.00 94.44 207 ASP A C 1
ATOM 1632 O O . ASP A 1 207 ? -2.512 -9.560 16.127 1.00 94.44 207 ASP A O 1
ATOM 1636 N N . TYR A 1 208 ? -3.262 -11.614 15.611 1.00 92.75 208 TYR A N 1
ATOM 1637 C CA . TYR A 1 208 ? -2.271 -11.930 14.589 1.00 92.75 208 TYR A CA 1
ATOM 1638 C C . TYR A 1 208 ? -2.812 -11.583 13.206 1.00 92.75 208 TYR A C 1
ATOM 1640 O O . TYR A 1 208 ? -3.694 -12.260 12.680 1.00 92.75 208 TYR A O 1
ATOM 1648 N N . TYR A 1 209 ? -2.239 -10.547 12.600 1.00 97.31 209 TYR A N 1
ATOM 1649 C CA . TYR A 1 209 ? -2.652 -10.083 11.284 1.00 97.31 209 TYR A CA 1
ATOM 1650 C C . TYR A 1 209 ? -1.636 -10.412 10.196 1.00 97.31 209 TYR A C 1
ATOM 1652 O O . TYR A 1 209 ? -0.418 -10.440 10.415 1.00 97.31 209 TYR A O 1
ATOM 1660 N N . GLN A 1 210 ? -2.166 -10.580 8.994 1.00 98.25 210 GLN A N 1
ATOM 1661 C CA . GLN A 1 210 ? -1.445 -10.589 7.731 1.00 98.25 210 GLN A CA 1
ATOM 1662 C C . GLN A 1 210 ? -1.938 -9.427 6.866 1.00 98.25 210 GLN A C 1
ATOM 1664 O O . GLN A 1 210 ? -3.032 -8.902 7.078 1.00 98.25 210 GLN A O 1
ATOM 1669 N N . GLU A 1 211 ? -1.130 -9.005 5.899 1.00 98.25 211 GLU A N 1
ATOM 1670 C CA . GLU A 1 211 ? -1.498 -7.957 4.948 1.00 98.25 211 GLU A CA 1
ATOM 1671 C C . GLU A 1 211 ? -1.495 -8.451 3.506 1.00 98.25 211 GLU A C 1
ATOM 1673 O O . GLU A 1 211 ? -0.684 -9.290 3.122 1.00 98.25 211 GLU A O 1
ATOM 1678 N N . ALA A 1 212 ? -2.372 -7.879 2.690 1.00 98.31 212 ALA A N 1
ATOM 1679 C CA . ALA A 1 212 ? -2.437 -8.136 1.263 1.00 98.31 212 ALA A CA 1
ATOM 1680 C C . ALA A 1 212 ? -2.706 -6.848 0.497 1.00 98.31 212 ALA A C 1
ATOM 1682 O O . ALA A 1 212 ? -3.567 -6.051 0.864 1.00 98.31 212 ALA A O 1
ATOM 1683 N N . ASP A 1 213 ? -1.964 -6.634 -0.578 1.00 98.12 213 ASP A N 1
ATOM 1684 C CA . ASP A 1 213 ? -2.216 -5.533 -1.488 1.00 98.12 213 ASP A CA 1
ATOM 1685 C C . ASP A 1 213 ? -3.493 -5.777 -2.283 1.00 98.12 213 ASP A C 1
ATOM 1687 O O . ASP A 1 213 ? -3.780 -6.899 -2.689 1.00 98.12 213 ASP A O 1
ATOM 1691 N N . VAL A 1 214 ? -4.248 -4.720 -2.547 1.00 96.69 214 VAL A N 1
ATOM 1692 C CA . VAL A 1 214 ? -5.453 -4.770 -3.382 1.00 96.69 214 VAL A CA 1
ATOM 1693 C C . VAL A 1 214 ? -5.515 -3.524 -4.248 1.00 96.69 214 VAL A C 1
ATOM 1695 O O . VAL A 1 214 ? -4.844 -2.532 -3.960 1.00 96.69 214 VAL A O 1
ATOM 1698 N N . ASP A 1 215 ? -6.325 -3.571 -5.301 1.00 90.44 215 ASP A N 1
ATOM 1699 C CA . ASP A 1 215 ? -6.632 -2.425 -6.158 1.00 90.44 215 ASP A CA 1
ATOM 1700 C C . ASP A 1 215 ? -5.371 -1.701 -6.673 1.00 90.44 215 ASP A C 1
ATOM 1702 O O . ASP A 1 215 ? -5.279 -0.468 -6.613 1.00 90.44 215 ASP A O 1
ATOM 1706 N N . TYR A 1 216 ? -4.368 -2.452 -7.150 1.00 83.19 216 TYR A N 1
ATOM 1707 C CA . TYR A 1 216 ? -3.185 -1.846 -7.762 1.00 83.19 216 TYR A CA 1
ATOM 1708 C C . TYR A 1 216 ? -3.584 -0.870 -8.864 1.00 83.19 216 TYR A C 1
ATOM 1710 O O . TYR A 1 216 ? -4.330 -1.212 -9.779 1.00 83.19 216 TYR A O 1
ATOM 1718 N N . PHE A 1 217 ? -3.024 0.335 -8.800 1.00 76.12 217 PHE A N 1
ATOM 1719 C CA . PHE A 1 217 ? -3.265 1.372 -9.787 1.00 76.12 217 PHE A CA 1
ATOM 1720 C C . PHE A 1 217 ? -1.959 2.055 -10.197 1.00 76.12 217 PHE A C 1
ATOM 1722 O O . PHE A 1 217 ? -1.142 2.458 -9.365 1.00 76.12 217 PHE A O 1
ATOM 1729 N N . GLY A 1 218 ? -1.772 2.206 -11.508 1.00 78.50 218 GLY A N 1
ATOM 1730 C CA . GLY A 1 218 ? -0.593 2.836 -12.093 1.00 78.50 218 GLY A CA 1
ATOM 1731 C C . GLY A 1 218 ? 0.683 1.998 -11.962 1.00 78.50 218 GLY A C 1
ATOM 1732 O O . GLY A 1 218 ? 0.663 0.773 -12.048 1.00 78.50 218 GLY A O 1
ATOM 1733 N N . GLU A 1 219 ? 1.812 2.682 -11.786 1.00 86.19 219 GLU A N 1
ATOM 1734 C CA . GLU A 1 219 ? 3.160 2.109 -11.916 1.00 86.19 219 GLU A CA 1
ATOM 1735 C C . GLU A 1 219 ? 3.753 1.577 -10.601 1.00 86.19 219 GLU A C 1
ATOM 1737 O O . GLU A 1 219 ? 4.939 1.273 -10.543 1.00 86.19 219 GLU A O 1
ATOM 1742 N N . ASN A 1 220 ? 2.987 1.495 -9.512 1.00 88.88 220 ASN A N 1
ATOM 1743 C CA . ASN A 1 220 ? 3.490 1.005 -8.226 1.00 88.88 220 ASN A CA 1
ATOM 1744 C C . ASN A 1 220 ? 2.434 0.188 -7.466 1.00 88.88 220 ASN A C 1
ATOM 1746 O O . ASN A 1 220 ? 1.345 -0.059 -7.973 1.00 88.88 220 ASN A O 1
ATOM 1750 N N . ARG A 1 221 ? 2.774 -0.253 -6.249 1.00 91.62 221 ARG A N 1
ATOM 1751 C CA . ARG A 1 221 ? 1.893 -1.049 -5.375 1.00 91.62 221 ARG A CA 1
ATOM 1752 C C . ARG A 1 221 ? 0.681 -0.282 -4.826 1.00 91.62 221 ARG A C 1
ATOM 1754 O O . ARG A 1 221 ? -0.193 -0.885 -4.219 1.00 91.62 221 ARG A O 1
ATOM 1761 N N . GLY A 1 222 ? 0.636 1.039 -4.979 1.00 91.19 222 GLY A N 1
ATOM 1762 C CA . GLY A 1 222 ? -0.399 1.878 -4.385 1.00 91.19 222 GLY A CA 1
ATOM 1763 C C . GLY A 1 222 ? -0.367 1.902 -2.852 1.00 91.19 222 GLY A C 1
ATOM 1764 O O . GLY A 1 222 ? 0.603 1.501 -2.202 1.00 91.19 222 GLY A O 1
ATOM 1765 N N . THR A 1 223 ? -1.444 2.425 -2.275 1.00 93.56 223 THR A N 1
ATOM 1766 C CA . THR A 1 223 ? -1.630 2.616 -0.825 1.00 93.56 223 THR A CA 1
ATOM 1767 C C . THR A 1 223 ? -2.682 1.687 -0.226 1.00 93.56 223 THR A C 1
ATOM 1769 O O . THR A 1 223 ? -2.863 1.681 0.991 1.00 93.56 223 THR A O 1
ATOM 1772 N N . LYS A 1 224 ? -3.385 0.931 -1.075 1.00 95.62 224 LYS A N 1
ATOM 1773 C CA . LYS A 1 224 ? -4.554 0.135 -0.714 1.00 95.62 224 LYS A CA 1
ATOM 1774 C C . LYS A 1 224 ? -4.131 -1.257 -0.245 1.00 95.62 224 LYS A C 1
ATOM 1776 O O . LYS A 1 224 ? -3.357 -1.939 -0.919 1.00 95.62 224 LYS A O 1
ATOM 1781 N N . ARG A 1 225 ? -4.602 -1.659 0.936 1.00 98.31 225 ARG A N 1
ATOM 1782 C CA . ARG A 1 225 ? -4.279 -2.950 1.561 1.00 98.31 225 ARG A CA 1
ATOM 1783 C C . ARG A 1 225 ? -5.493 -3.504 2.288 1.00 98.31 225 ARG A C 1
ATOM 1785 O O . ARG A 1 225 ? -6.246 -2.749 2.906 1.00 98.31 225 ARG A O 1
ATOM 1792 N N . LEU A 1 226 ? -5.615 -4.821 2.285 1.00 98.50 226 LEU A N 1
ATOM 1793 C CA . LEU A 1 226 ? -6.336 -5.560 3.305 1.00 98.50 226 LEU A CA 1
ATOM 1794 C C . LEU A 1 226 ? -5.373 -5.917 4.438 1.00 98.50 226 LEU A C 1
ATOM 1796 O O . LEU A 1 226 ? -4.211 -6.247 4.201 1.00 98.50 226 LEU A O 1
ATOM 1800 N N . VAL A 1 227 ? -5.878 -5.872 5.662 1.00 98.44 227 VAL A N 1
ATOM 1801 C CA . VAL A 1 227 ? -5.251 -6.434 6.855 1.00 98.44 227 VAL A CA 1
ATOM 1802 C C . VAL A 1 227 ? -6.253 -7.399 7.458 1.00 98.44 227 VAL A C 1
ATOM 1804 O O . VAL A 1 227 ? -7.364 -6.999 7.793 1.00 98.44 227 VAL A O 1
ATOM 1807 N N . TYR A 1 228 ? -5.892 -8.670 7.547 1.00 97.31 228 TYR A N 1
ATOM 1808 C CA . TYR A 1 228 ? -6.824 -9.733 7.901 1.00 97.31 228 TYR A CA 1
ATOM 1809 C C . TYR A 1 228 ? -6.241 -10.655 8.967 1.00 97.31 228 TYR A C 1
ATOM 1811 O O . TYR A 1 228 ? -5.026 -10.852 9.038 1.00 97.31 228 TYR A O 1
ATOM 1819 N N . SER A 1 229 ? -7.116 -11.200 9.804 1.00 93.81 229 SER A N 1
ATOM 1820 C CA . SER A 1 229 ? -6.806 -12.289 10.729 1.00 93.81 229 SER A CA 1
ATOM 1821 C C . SER A 1 229 ? -7.765 -13.464 10.511 1.00 93.81 229 SER A C 1
ATOM 1823 O O . SER A 1 229 ? -8.476 -13.533 9.504 1.00 93.81 229 SER A O 1
ATOM 1825 N N . SER A 1 230 ? -7.746 -14.431 11.428 1.00 84.25 230 SER A N 1
ATOM 1826 C CA . SER A 1 230 ? -8.618 -15.607 11.361 1.00 84.25 230 SER A CA 1
ATOM 1827 C C . SER A 1 230 ? -10.103 -15.218 11.422 1.00 84.25 230 SER A C 1
ATOM 1829 O O . SER A 1 230 ? -10.459 -14.119 11.848 1.00 84.25 230 SER A O 1
ATOM 1831 N N . ASN A 1 231 ? -10.992 -16.140 11.041 1.00 84.31 231 ASN A N 1
ATOM 1832 C CA . ASN A 1 231 ? -12.449 -15.976 11.164 1.00 84.31 231 ASN A CA 1
ATOM 1833 C C . ASN A 1 231 ? -13.016 -14.751 10.420 1.00 84.31 231 ASN A C 1
ATOM 1835 O O . ASN A 1 231 ? -13.889 -14.060 10.944 1.00 84.31 231 ASN A O 1
ATOM 1839 N N . CYS A 1 232 ? -12.520 -14.463 9.211 1.00 89.69 232 CYS A N 1
ATOM 1840 C CA . CYS A 1 232 ? -13.030 -13.375 8.366 1.00 89.69 232 CYS A CA 1
ATOM 1841 C C . CYS A 1 232 ? -12.961 -11.977 9.027 1.00 89.69 232 CYS A C 1
ATOM 1843 O O . CYS A 1 232 ? -13.706 -11.051 8.701 1.00 89.69 232 CYS A O 1
ATOM 1845 N N . ASN A 1 233 ? -12.026 -11.779 9.958 1.00 93.44 233 ASN A N 1
ATOM 1846 C CA . ASN A 1 233 ? -11.770 -10.468 10.539 1.00 93.44 233 ASN A CA 1
ATOM 1847 C C . ASN A 1 233 ? -10.871 -9.653 9.599 1.00 93.44 233 ASN A C 1
ATOM 1849 O O . ASN A 1 233 ? -9.645 -9.756 9.648 1.00 93.44 233 ASN A O 1
ATOM 1853 N N . ILE A 1 234 ? -11.493 -8.876 8.708 1.00 97.31 234 ILE A N 1
ATOM 1854 C CA . ILE A 1 234 ? -10.811 -8.168 7.619 1.00 97.31 234 ILE A CA 1
ATOM 1855 C C . ILE A 1 234 ? -11.011 -6.656 7.751 1.00 97.31 234 ILE A C 1
ATOM 1857 O O . ILE A 1 234 ? -12.126 -6.155 7.905 1.00 97.31 234 ILE A O 1
ATOM 1861 N N . TYR A 1 235 ? -9.913 -5.921 7.633 1.00 98.19 235 TYR A N 1
ATOM 1862 C CA . TYR A 1 235 ? -9.853 -4.467 7.615 1.00 98.19 235 TYR A CA 1
ATOM 1863 C C . TYR A 1 235 ? -9.262 -3.986 6.299 1.00 98.19 235 TYR A C 1
ATOM 1865 O O . TYR A 1 235 ? -8.365 -4.607 5.736 1.00 98.19 235 TYR A O 1
ATOM 1873 N N . TYR A 1 236 ? -9.731 -2.840 5.832 1.00 98.12 236 TYR A N 1
ATOM 1874 C CA . TYR A 1 236 ? -9.227 -2.172 4.645 1.00 98.12 236 TYR A CA 1
ATOM 1875 C C . TYR A 1 236 ? -8.604 -0.830 5.003 1.00 98.12 236 TYR A C 1
ATOM 1877 O O . TYR A 1 236 ? -9.174 -0.066 5.780 1.00 98.12 236 TYR A O 1
ATOM 1885 N N . THR A 1 237 ? -7.472 -0.519 4.383 1.00 96.44 237 THR A N 1
ATOM 1886 C CA . THR A 1 237 ? -6.875 0.818 4.377 1.00 96.44 237 THR A CA 1
ATOM 1887 C C . THR A 1 237 ? -6.689 1.276 2.937 1.00 96.44 237 THR A C 1
ATOM 1889 O O . THR A 1 237 ? -6.191 0.525 2.098 1.00 96.44 237 THR A O 1
ATOM 1892 N N . SER A 1 238 ? -7.073 2.518 2.643 1.00 94.56 238 SER A N 1
ATOM 1893 C CA . SER A 1 238 ? -6.801 3.181 1.360 1.00 94.56 238 SER A CA 1
ATOM 1894 C C . SER A 1 238 ? -5.650 4.184 1.435 1.00 94.56 238 SER A C 1
ATOM 1896 O O . SER A 1 238 ? -5.244 4.746 0.418 1.00 94.56 238 SER A O 1
ATOM 1898 N N . ASP A 1 239 ? -5.131 4.441 2.633 1.00 92.25 239 ASP A N 1
ATOM 1899 C CA . ASP A 1 239 ? -4.250 5.565 2.948 1.00 92.25 239 ASP A CA 1
ATOM 1900 C C . ASP A 1 239 ? -2.895 5.126 3.517 1.00 92.25 239 ASP A C 1
ATOM 1902 O O . ASP A 1 239 ? -2.204 5.917 4.166 1.00 92.25 239 ASP A O 1
ATOM 1906 N N . HIS A 1 240 ? -2.487 3.889 3.203 1.00 92.25 240 HIS A N 1
ATOM 1907 C CA . HIS A 1 240 ? -1.225 3.288 3.625 1.00 92.25 240 HIS A CA 1
ATOM 1908 C C . HIS A 1 240 ? -1.120 3.180 5.156 1.00 92.25 240 HIS A C 1
ATOM 1910 O O . HIS A 1 240 ? -0.174 3.685 5.763 1.00 92.25 240 HIS A O 1
ATOM 1916 N N . TYR A 1 241 ? -2.099 2.488 5.752 1.00 96.25 241 TYR A N 1
ATOM 1917 C CA . TYR A 1 241 ? -2.196 2.127 7.175 1.00 96.25 241 TYR A CA 1
ATOM 1918 C C . TYR A 1 241 ? -2.459 3.285 8.147 1.00 96.25 241 TYR A C 1
ATOM 1920 O O . TYR A 1 241 ? -2.262 3.118 9.350 1.00 96.25 241 TYR A O 1
ATOM 1928 N N . LYS A 1 242 ? -2.896 4.460 7.672 1.00 93.31 242 LYS A N 1
ATOM 1929 C CA . LYS A 1 242 ? -3.214 5.582 8.574 1.00 93.31 242 LYS A CA 1
ATOM 1930 C C . LYS A 1 242 ? -4.592 5.425 9.206 1.00 93.31 242 LYS A C 1
ATOM 1932 O O . LYS A 1 242 ? -4.785 5.843 10.344 1.00 93.31 242 LYS A O 1
ATOM 1937 N N . SER A 1 243 ? -5.534 4.838 8.476 1.00 92.75 243 SER A N 1
ATOM 1938 C CA . SER A 1 243 ? -6.863 4.500 8.969 1.00 92.75 243 SER A CA 1
ATOM 1939 C C . SER A 1 243 ? -7.339 3.162 8.410 1.00 92.75 243 SER A C 1
ATOM 1941 O O . SER A 1 243 ? -6.864 2.693 7.371 1.00 92.75 243 SER A O 1
ATOM 1943 N N . PHE A 1 244 ? -8.275 2.544 9.131 1.00 97.19 244 PHE A N 1
ATOM 1944 C CA . PHE A 1 244 ? -8.836 1.245 8.790 1.00 97.19 244 PHE A CA 1
ATOM 1945 C C . PHE A 1 244 ? -10.358 1.282 8.841 1.00 97.19 244 PHE A C 1
ATOM 1947 O O . PHE A 1 244 ? -10.949 1.851 9.756 1.00 97.19 244 PHE A O 1
ATOM 1954 N N . THR A 1 245 ? -10.985 0.626 7.872 1.00 96.44 245 THR A N 1
ATOM 1955 C CA . THR A 1 245 ? -12.419 0.328 7.869 1.00 96.44 245 THR A CA 1
ATOM 1956 C C . THR A 1 245 ? -12.590 -1.178 7.970 1.00 96.44 245 THR A C 1
ATOM 1958 O O . THR A 1 245 ? -12.037 -1.909 7.149 1.00 96.44 245 THR A O 1
ATOM 1961 N N . ARG A 1 246 ? -13.331 -1.655 8.973 1.00 96.31 246 ARG A N 1
ATOM 1962 C CA . ARG A 1 246 ? -13.679 -3.076 9.071 1.00 96.31 246 ARG A CA 1
ATOM 1963 C C . ARG A 1 246 ? -14.659 -3.427 7.955 1.00 96.31 246 ARG A C 1
ATOM 1965 O O . ARG A 1 246 ? -15.629 -2.700 7.752 1.00 96.31 246 ARG A O 1
ATOM 1972 N N . LEU A 1 247 ? -14.398 -4.517 7.246 1.00 92.56 247 LEU A N 1
ATOM 1973 C CA . LEU A 1 247 ? -15.297 -5.034 6.223 1.00 92.56 247 LEU A CA 1
ATOM 1974 C C . LEU A 1 247 ? -16.272 -6.039 6.847 1.00 92.56 247 LEU A C 1
ATOM 1976 O O . LEU A 1 247 ? -15.922 -6.770 7.774 1.00 92.56 247 LEU A O 1
ATOM 1980 N N . SER A 1 248 ? -17.498 -6.042 6.338 1.00 84.50 248 SER A N 1
ATOM 1981 C CA . SER A 1 248 ? -18.575 -6.956 6.714 1.00 84.50 248 SER A CA 1
ATOM 1982 C C . SER A 1 248 ? -19.062 -7.673 5.460 1.00 84.50 248 SER A C 1
ATOM 1984 O O . SER A 1 248 ? -19.224 -7.013 4.430 1.00 84.50 248 SER A O 1
ATOM 1986 N N . PHE A 1 249 ? -19.296 -8.979 5.560 1.00 74.00 249 PHE A N 1
ATOM 1987 C CA . PHE A 1 249 ? -19.686 -9.860 4.457 1.00 74.00 249 PHE A CA 1
ATOM 1988 C C . PHE A 1 249 ? -20.978 -10.594 4.795 1.00 74.00 249 PHE A C 1
ATOM 1990 O O . PHE A 1 249 ? -21.201 -10.833 6.006 1.00 74.00 249 PHE A O 1
#